Protein AF-A0A355CC70-F1 (afdb_monomer)

Foldseek 3Di:
DPPQDKDWDWDDDPQKIKIKIANDDAFDKDWDQADAWKWKADPVVRDIHGFAWQDADNRTTIGTRHDDHPDIIIIMHHHHHYHHDDPCDPPPDCPDDDDPPDDDDDDFDADAQQCPPPPHPPGDGDGDGDDDFKDFDDDPPVDDPCCPPPPDDSVVGDIDGPQWDFDDWDDDVPGDTDTDIAHPRQGRPVDNDDDDPDDDDDDDDPPDDDPDPPPDPD

Mean predicted aligned error: 15.84 Å

Solvent-accessible surface area (backbone atoms only — not comparable to full-atom valu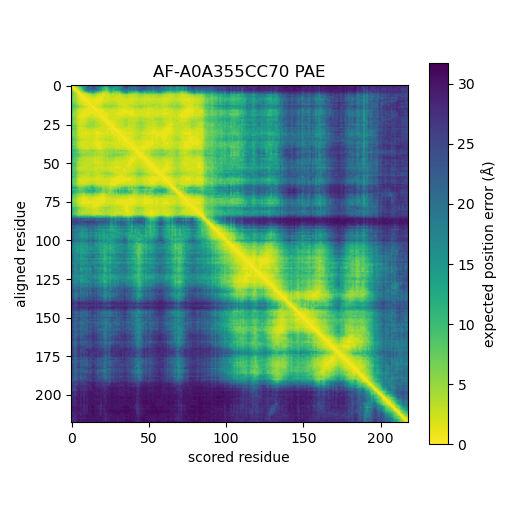es): 14306 Å² total; per-residue (Å²): 123,61,98,86,44,55,45,75,48,79,48,76,58,92,81,27,46,38,32,43,39,32,57,46,60,61,62,43,78,47,81,42,88,49,65,39,20,35,30,39,41,41,85,89,81,70,46,77,42,82,39,52,28,75,46,73,58,97,77,21,28,32,32,63,40,81,48,73,66,84,52,76,41,36,42,36,29,31,85,56,74,54,48,66,55,61,95,74,66,77,71,86,66,84,86,77,84,81,83,85,82,64,91,79,89,82,80,90,77,60,83,48,65,17,58,81,28,84,78,43,83,77,54,42,87,46,66,48,65,94,70,87,55,68,44,70,47,76,82,86,80,77,64,70,88,58,74,81,44,97,80,51,84,60,86,87,41,50,77,40,38,80,72,47,43,75,75,46,77,47,66,56,96,96,54,7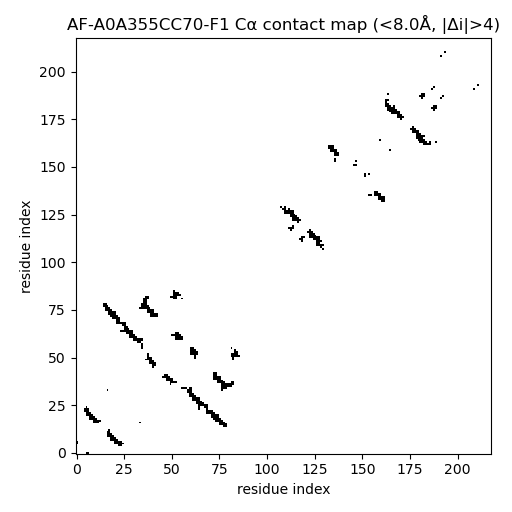0,78,39,76,43,59,37,14,95,87,73,42,40,82,101,47,91,70,88,82,66,101,81,66,88,85,78,87,80,64,99,87,63,89,84,92,69,90,70,91,71,90,120

Sequence (218 aa):
PGPDGGKVLHRRVGNKDIYMVKDVEKGSECFFRATGRVELWDAHSGTAQACPVLSQDKAGTRIRMNRETGNSYLIVFSPGKPLMADEGRTALRLSYEIPLGREWVTELLPTLQNKWGDYRFPAFDGMIGAEARSFRYAPDNGMPGNWMQPDYNDANWEEGIYGYGPQLMTQADGTAWTPVSFSWQYGVWDNPGAQGYHGLKGKVDDRFFILDKGKNQR

Radius of gyration: 30.54 Å; Cα contacts (8 Å, |Δi|>4): 306; chains: 1; bounding box: 65×54×72 Å

pLDD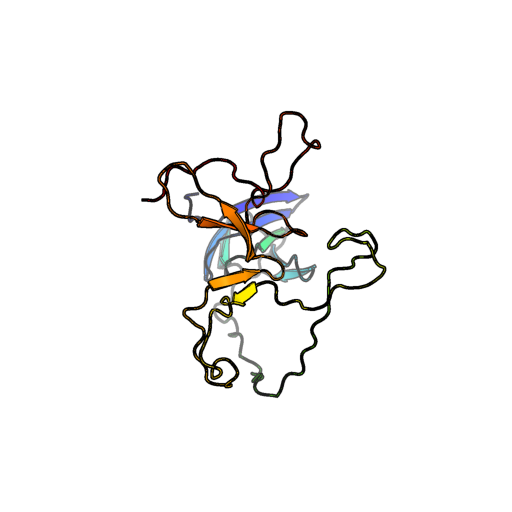T: mean 78.28, std 18.6, range [31.59, 98.25]

Structure (mmCIF, N/CA/C/O backbone):
data_AF-A0A355CC70-F1
#
_entry.id   AF-A0A355CC70-F1
#
loop_
_atom_site.group_PDB
_atom_site.id
_atom_site.type_symbol
_atom_site.label_atom_id
_atom_site.label_alt_id
_atom_site.label_comp_id
_atom_site.label_asym_id
_atom_site.label_entity_id
_atom_site.label_seq_id
_atom_site.pdbx_PDB_ins_code
_atom_site.Cartn_x
_atom_site.Cartn_y
_atom_site.Cartn_z
_atom_site.occupancy
_atom_site.B_iso_or_equiv
_atom_site.auth_seq_id
_atom_site.auth_comp_id
_atom_site.auth_asym_id
_atom_site.auth_atom_id
_atom_site.pdbx_PDB_model_num
ATOM 1 N N . PRO A 1 1 ? -4.864 18.009 15.592 1.00 47.66 1 PRO A N 1
ATOM 2 C CA . PRO A 1 1 ? -3.612 17.217 15.678 1.00 47.66 1 PRO A CA 1
ATOM 3 C C . PRO A 1 1 ? -2.522 17.909 14.855 1.00 47.66 1 PRO A C 1
ATOM 5 O O . PRO A 1 1 ? -2.846 18.444 13.798 1.00 47.66 1 PRO A O 1
ATOM 8 N N . GLY A 1 2 ? -1.287 17.965 15.362 1.00 41.31 2 GLY A N 1
ATOM 9 C CA . GLY A 1 2 ? -0.143 18.451 14.584 1.00 41.31 2 GLY A CA 1
ATOM 10 C C . GLY A 1 2 ? 0.138 17.558 13.365 1.00 41.31 2 GLY A C 1
ATOM 11 O O . GLY A 1 2 ? -0.455 16.481 13.265 1.00 41.31 2 GLY A O 1
ATOM 12 N N . PRO A 1 3 ? 1.012 17.993 12.443 1.00 50.53 3 PRO A N 1
ATOM 13 C CA . PRO A 1 3 ? 1.328 17.264 11.210 1.00 50.53 3 PRO A CA 1
ATOM 14 C C . PRO A 1 3 ? 1.825 15.822 11.441 1.00 50.53 3 PRO A C 1
ATOM 16 O O . PRO A 1 3 ? 1.557 14.966 10.602 1.00 50.53 3 PRO A O 1
ATOM 19 N N . ASP A 1 4 ? 2.408 15.540 12.611 1.00 56.91 4 ASP A N 1
ATOM 20 C CA . ASP A 1 4 ? 2.946 14.223 13.003 1.00 56.91 4 ASP A CA 1
ATOM 21 C C . ASP A 1 4 ? 2.033 13.442 13.971 1.00 56.91 4 ASP A C 1
ATOM 23 O O . ASP A 1 4 ? 2.425 12.439 14.564 1.00 56.91 4 ASP A O 1
ATOM 27 N N . GLY A 1 5 ? 0.804 13.917 14.195 1.00 69.25 5 GLY A N 1
ATOM 28 C CA . GLY A 1 5 ? -0.148 13.266 15.092 1.00 69.25 5 GLY A CA 1
ATOM 29 C C . GLY A 1 5 ? -0.955 12.169 14.399 1.00 69.25 5 GLY A C 1
ATOM 30 O O . GLY A 1 5 ? -1.404 12.342 13.265 1.00 69.25 5 GLY A O 1
ATOM 31 N N . GLY A 1 6 ? -1.234 11.082 15.124 1.00 80.94 6 GLY A N 1
ATOM 32 C CA . GLY A 1 6 ? -2.157 10.039 14.675 1.00 80.94 6 GLY A CA 1
ATOM 33 C C . GLY A 1 6 ? -3.486 10.608 14.169 1.00 80.94 6 GLY A C 1
ATOM 34 O O . GLY A 1 6 ? -4.066 11.531 14.755 1.00 80.94 6 GLY A O 1
ATOM 35 N N . LYS A 1 7 ? -3.971 10.056 13.057 1.00 87.81 7 LYS A N 1
ATOM 36 C CA . LYS A 1 7 ? -5.209 10.478 12.395 1.00 87.81 7 LYS A CA 1
ATOM 37 C C . LYS A 1 7 ? -6.346 9.566 12.816 1.00 87.81 7 LYS A C 1
ATOM 39 O O . LYS A 1 7 ? -6.192 8.347 12.867 1.00 87.81 7 LYS A O 1
ATOM 44 N N . VAL A 1 8 ? -7.502 10.164 13.087 1.00 90.81 8 VAL A N 1
ATOM 45 C CA . VAL A 1 8 ? -8.690 9.434 13.519 1.00 90.81 8 VAL A CA 1
ATOM 46 C C . VAL A 1 8 ? -9.939 9.937 12.807 1.00 90.81 8 VAL A C 1
ATOM 48 O O . VAL A 1 8 ? -10.157 11.141 12.683 1.00 90.81 8 VAL A O 1
ATOM 51 N N . LEU A 1 9 ? -10.778 9.002 12.369 1.00 94.31 9 LEU A N 1
ATOM 52 C CA . LEU A 1 9 ? -12.157 9.253 11.960 1.00 94.31 9 LEU A CA 1
ATOM 53 C C . LEU A 1 9 ? -13.081 8.467 12.880 1.00 94.31 9 LEU A C 1
ATOM 55 O O . LEU A 1 9 ? -12.809 7.311 13.185 1.00 94.31 9 LEU A O 1
ATOM 59 N N . HIS A 1 10 ? -14.186 9.077 13.298 1.00 96.44 10 HIS A N 1
ATOM 60 C CA . HIS A 1 10 ? -15.176 8.444 14.165 1.00 96.44 10 HIS A CA 1
ATOM 61 C C . HIS A 1 10 ? -16.547 8.447 13.494 1.00 96.44 10 HIS A C 1
ATOM 63 O O . HIS A 1 10 ? -16.989 9.459 12.945 1.00 96.44 10 HIS A O 1
ATOM 69 N N . ARG A 1 11 ? -17.221 7.299 13.533 1.00 96.69 11 ARG A N 1
ATOM 70 C CA . ARG A 1 11 ? -18.609 7.124 13.108 1.00 96.69 11 ARG A CA 1
ATOM 71 C C . ARG A 1 11 ? -19.366 6.372 14.190 1.00 96.69 11 ARG A C 1
ATOM 73 O O . ARG A 1 11 ? -18.852 5.414 14.756 1.00 96.69 11 ARG A O 1
ATOM 80 N N . ARG A 1 12 ? -20.615 6.761 14.423 1.00 95.81 12 ARG A N 1
ATOM 81 C CA . ARG A 1 12 ? -21.553 5.990 15.239 1.00 95.81 12 ARG A CA 1
ATOM 82 C C . ARG A 1 12 ? -22.571 5.316 14.330 1.00 95.81 12 ARG A C 1
ATOM 84 O O . ARG A 1 12 ? -23.191 5.990 13.510 1.00 95.81 12 ARG A O 1
ATOM 91 N N . VAL A 1 13 ? -22.728 4.003 14.467 1.00 94.75 13 VAL A N 1
ATOM 92 C CA . VAL A 1 13 ? -23.649 3.190 13.659 1.00 94.75 13 VAL A CA 1
ATOM 93 C C . VAL A 1 13 ? -24.473 2.323 14.603 1.00 94.75 13 VAL A C 1
ATOM 95 O O . VAL A 1 13 ? -23.958 1.398 15.231 1.00 94.75 13 VAL A O 1
ATOM 98 N N . GLY A 1 14 ? -25.757 2.652 14.748 1.00 95.56 14 GLY A N 1
ATOM 99 C CA . GLY A 1 14 ? -26.622 2.019 15.742 1.00 95.56 14 GLY A CA 1
ATOM 100 C C . GLY A 1 14 ? -26.064 2.175 17.162 1.00 95.56 14 GLY A C 1
ATOM 101 O O . GLY A 1 14 ? -25.845 3.289 17.642 1.00 95.56 14 GLY A O 1
ATOM 102 N N . ASN A 1 15 ? -25.822 1.047 17.831 1.00 95.12 15 ASN A N 1
ATOM 103 C CA . ASN A 1 15 ? -25.250 0.994 19.178 1.00 95.12 15 ASN A CA 1
ATOM 104 C C . ASN A 1 15 ? -23.715 0.870 19.201 1.00 95.12 15 ASN A C 1
ATOM 106 O O . ASN A 1 15 ? -23.168 0.568 20.260 1.00 95.12 15 ASN A O 1
ATOM 110 N N . LYS A 1 16 ? -23.032 1.073 18.065 1.00 96.94 16 LYS A N 1
ATOM 111 C CA . LYS A 1 16 ? -21.574 0.943 17.951 1.00 96.94 16 LYS A CA 1
ATOM 112 C C . LYS A 1 16 ? -20.893 2.276 17.679 1.00 96.94 16 LYS A C 1
ATOM 114 O O . LYS A 1 16 ? -21.369 3.058 16.854 1.00 96.94 16 LYS A O 1
ATOM 119 N N . ASP A 1 17 ? -19.732 2.470 18.292 1.00 98.06 17 ASP A N 1
ATOM 120 C CA . ASP A 1 17 ? -18.788 3.530 17.944 1.00 98.06 17 ASP A CA 1
ATOM 121 C C . ASP A 1 17 ? -17.616 2.915 17.172 1.00 98.06 17 ASP A C 1
ATOM 123 O O . ASP A 1 17 ? -16.992 1.961 17.628 1.00 98.06 17 ASP A O 1
ATOM 127 N N . ILE A 1 18 ? -17.335 3.436 15.982 1.00 97.38 18 ILE A N 1
ATOM 128 C CA . ILE A 1 18 ? -16.322 2.923 15.058 1.00 97.38 18 ILE A CA 1
ATOM 129 C C . ILE A 1 18 ? -15.276 4.011 14.851 1.00 97.38 18 ILE A C 1
ATOM 131 O O . ILE A 1 18 ? -15.595 5.100 14.367 1.00 97.38 18 ILE A O 1
ATOM 135 N N . TYR A 1 19 ? -14.030 3.706 15.189 1.00 96.31 19 TYR A N 1
ATOM 136 C CA . TYR A 1 19 ? -12.884 4.578 14.981 1.00 96.31 19 TYR A CA 1
ATOM 137 C C . TYR A 1 19 ? -11.968 3.984 13.917 1.00 96.31 19 TYR A C 1
ATOM 139 O O . TYR A 1 19 ? -11.474 2.875 14.081 1.00 96.31 19 TYR A O 1
ATOM 147 N N . MET A 1 20 ? -11.709 4.728 12.847 1.00 94.00 20 MET A N 1
ATOM 148 C CA . MET A 1 20 ? -10.621 4.427 11.922 1.00 94.00 20 MET A CA 1
ATOM 149 C C . MET A 1 20 ? -9.389 5.199 12.373 1.00 94.00 20 MET A C 1
ATOM 151 O O . MET A 1 20 ? -9.439 6.426 12.451 1.00 94.00 20 MET A O 1
ATOM 155 N N . VAL A 1 21 ? -8.305 4.491 12.673 1.00 90.88 21 VAL A N 1
ATOM 156 C CA . VAL A 1 21 ? -7.057 5.064 13.186 1.00 90.88 21 VAL A CA 1
ATOM 157 C C . VAL A 1 21 ? -5.919 4.772 12.218 1.00 90.88 21 VAL A C 1
ATOM 159 O O . VAL A 1 21 ? -5.773 3.638 11.762 1.00 90.88 21 VAL A O 1
ATOM 162 N N . LYS A 1 22 ? -5.118 5.793 11.914 1.00 89.00 22 LYS A N 1
ATOM 163 C CA . LYS A 1 22 ? -3.956 5.720 11.019 1.00 89.00 22 LYS A CA 1
ATOM 164 C C . LYS A 1 22 ? -2.796 6.534 11.597 1.00 89.00 22 LYS A C 1
ATOM 166 O O . LYS A 1 22 ? -3.027 7.468 12.363 1.00 89.00 22 LYS A O 1
ATOM 171 N N . ASP A 1 23 ? -1.574 6.209 11.184 1.00 87.00 23 ASP A N 1
ATOM 172 C CA . ASP A 1 23 ? -0.360 6.982 11.477 1.00 87.00 23 ASP A CA 1
ATOM 173 C C . ASP A 1 23 ? -0.093 7.092 12.993 1.00 87.00 23 ASP A C 1
ATOM 175 O O . ASP A 1 23 ? 0.330 8.126 13.495 1.00 87.00 23 ASP A O 1
ATOM 179 N N . VAL A 1 24 ? -0.385 6.019 13.738 1.00 86.56 24 VAL A N 1
ATOM 180 C CA . VAL A 1 24 ? -0.053 5.887 15.164 1.00 86.56 24 VAL A CA 1
ATOM 181 C C . VAL A 1 24 ? 1.125 4.933 15.306 1.00 86.56 24 VAL A C 1
ATOM 183 O O . VAL A 1 24 ? 1.103 3.842 14.734 1.00 86.56 24 VAL A O 1
ATOM 186 N N . GLU A 1 25 ? 2.135 5.334 16.074 1.00 85.81 25 GLU A N 1
ATOM 187 C CA . GLU A 1 25 ? 3.312 4.508 16.327 1.00 85.81 25 GLU A CA 1
ATOM 188 C C . GLU A 1 25 ? 2.966 3.209 17.069 1.00 85.81 25 GLU A C 1
ATOM 190 O O . GLU A 1 25 ? 2.065 3.130 17.913 1.00 85.81 25 GLU A O 1
ATOM 195 N N . LYS A 1 26 ? 3.721 2.153 16.757 1.00 86.69 26 LYS A N 1
ATOM 196 C CA . LYS A 1 26 ? 3.564 0.859 17.415 1.00 86.69 26 LYS A CA 1
ATOM 197 C C . LYS A 1 26 ? 3.921 0.984 18.898 1.00 86.69 26 LYS A C 1
ATOM 199 O O . LYS A 1 26 ? 5.012 1.405 19.255 1.00 86.69 26 LYS A O 1
ATOM 204 N N . GLY A 1 27 ? 3.015 0.540 19.760 1.00 86.38 27 GLY A N 1
ATOM 205 C CA . GLY A 1 27 ? 3.147 0.579 21.214 1.00 86.38 27 GLY A CA 1
ATOM 206 C C . GLY A 1 27 ? 2.525 1.814 21.866 1.00 86.38 27 GLY A C 1
ATOM 207 O O . GLY A 1 27 ? 2.376 1.809 23.090 1.00 86.38 27 GLY A O 1
ATOM 208 N N . SER A 1 28 ? 2.102 2.824 21.094 1.00 89.12 28 SER A N 1
ATOM 209 C CA . SER A 1 28 ? 1.456 4.015 21.651 1.00 89.12 28 SER A CA 1
ATOM 210 C C . SER A 1 28 ? 0.173 3.670 22.404 1.00 89.12 28 SER A C 1
ATOM 212 O O . SER A 1 28 ? -0.602 2.790 22.014 1.00 89.12 28 SER A O 1
ATOM 214 N N . GLU A 1 29 ? -0.070 4.399 23.487 1.00 92.81 29 GLU A N 1
ATOM 215 C CA . GLU A 1 29 ? -1.338 4.363 24.201 1.00 92.81 29 GLU A CA 1
ATOM 216 C C . GLU A 1 29 ? -2.322 5.349 23.566 1.00 92.81 29 GLU A C 1
ATOM 218 O O . GLU A 1 29 ? -2.033 6.538 23.427 1.00 92.81 29 GLU A O 1
ATOM 223 N N . CYS A 1 30 ? -3.501 4.859 23.192 1.00 92.56 30 CYS A N 1
ATOM 224 C CA . CYS A 1 30 ? -4.547 5.666 22.578 1.00 92.56 30 CYS A CA 1
ATOM 225 C C . CYS A 1 30 ? -5.793 5.698 23.456 1.00 92.56 30 CYS A C 1
ATOM 227 O O . CYS A 1 30 ? -6.265 4.661 23.926 1.00 92.56 30 CYS A O 1
ATOM 229 N N . PHE A 1 31 ? -6.343 6.899 23.632 1.00 95.50 31 PHE A N 1
ATOM 230 C CA . PHE A 1 31 ? -7.585 7.134 24.354 1.00 95.50 31 PHE A CA 1
ATOM 231 C C . PHE A 1 31 ? -8.752 7.346 23.386 1.00 95.50 31 PHE A C 1
ATOM 233 O O . PHE A 1 31 ? -8.674 8.164 22.469 1.00 95.50 31 PHE A O 1
ATOM 240 N N . PHE A 1 32 ? -9.855 6.647 23.640 1.00 96.75 32 PHE A N 1
ATOM 241 C CA . PHE A 1 32 ? -11.095 6.716 22.877 1.00 96.75 32 PHE A CA 1
ATOM 242 C C . PHE A 1 32 ? -12.241 7.105 23.799 1.00 96.75 32 PHE A C 1
ATOM 244 O O . PHE A 1 32 ? -12.450 6.480 24.838 1.00 96.75 32 PHE A O 1
ATOM 251 N N . ARG A 1 33 ? -13.036 8.099 23.400 1.00 96.62 33 ARG A N 1
ATOM 252 C CA . ARG A 1 33 ? -14.207 8.564 24.161 1.00 96.62 33 ARG A CA 1
ATOM 253 C C . ARG A 1 33 ? -15.435 7.670 23.918 1.00 96.62 33 ARG A C 1
ATOM 255 O O . ARG A 1 33 ? -16.500 8.158 23.546 1.00 96.62 33 ARG A O 1
ATOM 262 N N . ALA A 1 34 ? -15.250 6.364 24.090 1.00 97.31 34 ALA A N 1
ATOM 263 C CA . ALA A 1 34 ? -16.258 5.316 23.971 1.00 97.31 34 ALA A CA 1
ATOM 264 C C . ALA A 1 34 ? -15.968 4.208 24.996 1.00 97.31 34 ALA A C 1
ATOM 266 O O . ALA A 1 34 ? -14.831 4.058 25.449 1.00 97.31 34 ALA A O 1
ATOM 267 N N . THR A 1 35 ? -16.993 3.446 25.376 1.00 97.50 35 THR A N 1
ATOM 268 C CA . THR A 1 35 ? -16.916 2.368 26.375 1.00 97.50 35 THR A CA 1
ATOM 269 C C . THR A 1 35 ? -17.627 1.110 25.875 1.00 97.50 35 THR A C 1
ATOM 271 O O . THR A 1 35 ? -18.325 1.140 24.860 1.00 97.50 35 THR A O 1
ATOM 274 N N . GLY A 1 36 ? -17.436 -0.012 26.571 1.00 96.38 36 GLY A N 1
ATOM 275 C CA . GLY A 1 36 ? -18.010 -1.308 26.218 1.00 96.38 36 GLY A CA 1
ATOM 276 C C . GLY A 1 36 ? -16.974 -2.327 25.744 1.00 96.38 36 GLY A C 1
ATOM 277 O O . GLY A 1 36 ? -15.781 -2.209 26.037 1.00 96.38 36 GLY A O 1
ATOM 278 N N . ARG A 1 37 ? -17.434 -3.343 25.007 1.00 97.06 37 ARG A N 1
ATOM 279 C CA . ARG A 1 37 ? -16.576 -4.352 24.373 1.00 97.06 37 ARG A CA 1
ATOM 280 C C . ARG A 1 37 ? -15.833 -3.727 23.197 1.00 97.06 37 ARG A C 1
ATOM 282 O O . ARG A 1 37 ? -16.467 -3.076 22.370 1.00 97.06 37 ARG A O 1
ATOM 289 N N . VAL A 1 38 ? -14.527 -3.971 23.105 1.00 97.56 38 VAL A N 1
ATOM 290 C CA . VAL A 1 38 ? -13.668 -3.433 22.042 1.00 97.56 38 VAL A CA 1
ATOM 291 C C . VAL A 1 38 ? -13.201 -4.549 21.118 1.00 97.56 38 VAL A C 1
ATOM 293 O O . VAL A 1 38 ? -12.690 -5.576 21.569 1.00 97.56 38 VAL A O 1
ATOM 296 N N . GLU A 1 39 ? -13.359 -4.329 19.822 1.00 95.94 39 GLU A N 1
ATOM 297 C CA . GLU A 1 39 ? -12.908 -5.213 18.752 1.00 95.94 39 GLU A CA 1
ATOM 298 C C . GLU A 1 39 ? -11.997 -4.438 17.795 1.00 95.94 39 GLU A C 1
ATOM 300 O O . GLU A 1 39 ? -12.185 -3.245 17.560 1.00 95.94 39 GLU A O 1
ATOM 305 N N . LEU A 1 40 ? -11.007 -5.126 17.238 1.00 93.50 40 LEU A N 1
ATOM 306 C CA . LEU A 1 40 ? -10.202 -4.666 16.117 1.00 93.50 40 LEU A CA 1
ATOM 307 C C . LEU A 1 40 ? -10.688 -5.405 14.872 1.00 93.50 40 LEU A C 1
ATOM 309 O O . LEU A 1 40 ? -10.653 -6.637 14.840 1.00 93.50 40 LEU A O 1
ATOM 313 N N . TRP A 1 41 ? -11.157 -4.664 13.875 1.00 91.81 41 TRP A N 1
ATOM 314 C CA . TRP A 1 41 ? -11.593 -5.218 12.597 1.00 91.81 41 TRP A CA 1
ATOM 315 C C . TRP A 1 41 ? -10.504 -4.999 11.549 1.00 91.81 41 TRP A C 1
ATOM 317 O O . TRP A 1 41 ? -10.015 -3.881 11.361 1.00 91.81 41 TRP A O 1
ATOM 327 N N . ASP A 1 42 ? -10.121 -6.077 10.875 1.00 83.25 42 ASP A N 1
ATOM 328 C CA . ASP A 1 42 ? -9.120 -6.078 9.818 1.00 83.25 42 ASP A CA 1
ATOM 329 C C . ASP A 1 42 ? -9.825 -6.050 8.455 1.00 83.25 42 ASP A C 1
ATOM 331 O O . ASP A 1 42 ? -10.547 -6.976 8.085 1.00 83.25 42 ASP A O 1
ATOM 335 N N . ALA A 1 43 ? -9.645 -4.955 7.714 1.00 80.50 43 ALA A N 1
ATOM 336 C CA . ALA A 1 43 ? -10.323 -4.739 6.437 1.00 80.50 43 ALA A CA 1
ATOM 337 C C . ALA A 1 43 ? -9.776 -5.616 5.296 1.00 80.50 43 ALA A C 1
ATOM 339 O O . ALA A 1 43 ? -10.458 -5.782 4.289 1.00 80.50 43 ALA A O 1
ATOM 340 N N . HIS A 1 44 ? -8.564 -6.163 5.438 1.00 79.62 44 HIS A N 1
ATOM 341 C CA . HIS A 1 44 ? -7.940 -7.004 4.418 1.00 79.62 44 HIS A CA 1
ATOM 342 C C . HIS A 1 44 ? -8.455 -8.448 4.492 1.00 79.62 44 HIS A C 1
ATOM 344 O O . HIS A 1 44 ? -8.823 -9.035 3.481 1.00 79.62 44 HIS A O 1
ATOM 350 N N . SER A 1 45 ? -8.523 -9.002 5.701 1.00 83.00 45 SER A N 1
ATOM 351 C CA . SER A 1 45 ? -8.978 -10.370 5.978 1.00 83.00 45 SER A CA 1
ATOM 352 C C . SER A 1 45 ? -10.478 -10.476 6.268 1.00 83.00 45 SER A C 1
ATOM 354 O O . SER A 1 45 ? -11.022 -11.577 6.263 1.00 83.00 45 SER A O 1
ATOM 356 N N . GLY A 1 46 ? -11.150 -9.360 6.571 1.00 85.81 46 GLY A N 1
ATOM 357 C CA . GLY A 1 46 ? -12.554 -9.339 6.996 1.00 85.81 46 GLY A CA 1
ATOM 358 C C . GLY A 1 46 ? -12.789 -9.897 8.406 1.00 85.81 46 GLY A C 1
ATOM 359 O O . GLY A 1 46 ? -13.931 -10.159 8.780 1.00 85.81 46 GLY A O 1
ATOM 360 N N . THR A 1 47 ? -11.731 -10.105 9.195 1.00 88.38 47 THR A N 1
ATOM 361 C CA . THR A 1 47 ? -11.834 -10.691 10.538 1.00 88.38 47 THR A CA 1
ATOM 362 C C . THR A 1 47 ? -12.036 -9.631 11.621 1.00 88.38 47 THR A C 1
ATOM 364 O O . THR A 1 47 ? -11.547 -8.505 11.526 1.00 88.38 47 THR A O 1
ATOM 367 N N . ALA A 1 48 ? -12.745 -10.007 12.688 1.00 92.44 48 ALA A N 1
ATOM 368 C CA . ALA A 1 48 ? -12.917 -9.201 13.890 1.00 92.44 48 ALA A CA 1
ATOM 369 C C . ALA A 1 48 ? -12.328 -9.945 15.091 1.00 92.44 48 ALA A C 1
ATOM 371 O O . ALA A 1 48 ? -12.694 -11.089 15.365 1.00 92.44 48 ALA A O 1
ATOM 372 N N . GLN A 1 49 ? -11.415 -9.300 15.811 1.00 91.75 49 GLN A N 1
ATOM 373 C CA . GLN A 1 49 ? -10.750 -9.878 16.979 1.00 91.75 49 GLN A CA 1
ATOM 374 C C . GLN A 1 49 ? -10.988 -9.003 18.206 1.00 91.75 49 GLN A C 1
ATOM 376 O O . GLN A 1 49 ? -11.018 -7.778 18.104 1.00 91.75 49 GLN A O 1
ATOM 381 N N . ALA A 1 50 ? -11.124 -9.614 19.384 1.00 92.62 50 ALA A N 1
ATOM 382 C CA . ALA A 1 50 ? -11.189 -8.855 20.628 1.00 92.62 50 ALA A CA 1
ATOM 383 C C . ALA A 1 50 ? -9.914 -8.011 20.798 1.00 92.62 50 ALA A C 1
ATOM 385 O O . ALA A 1 50 ? -8.801 -8.497 20.581 1.00 92.62 50 ALA A O 1
ATOM 386 N N . CYS A 1 51 ? -10.074 -6.749 21.197 1.00 92.38 51 CYS A N 1
ATOM 387 C CA . CYS A 1 51 ? -8.969 -5.836 21.457 1.00 92.38 51 CYS A CA 1
ATOM 388 C C . CYS A 1 51 ? -8.831 -5.623 22.972 1.00 92.38 51 CYS A C 1
ATOM 390 O O . CYS A 1 51 ? -9.693 -4.979 23.573 1.00 92.38 51 CYS A O 1
ATOM 392 N N . PRO A 1 52 ? -7.779 -6.170 23.608 1.00 92.75 52 PRO A N 1
ATOM 393 C CA . PRO A 1 52 ? -7.558 -5.961 25.029 1.00 92.75 52 PRO A CA 1
ATOM 394 C C . PRO A 1 52 ? -7.368 -4.492 25.413 1.00 92.75 52 PRO A C 1
ATOM 396 O O . PRO A 1 52 ? -6.604 -3.756 24.785 1.00 92.75 52 PRO A O 1
ATOM 399 N N . VAL A 1 53 ? -8.056 -4.107 26.482 1.00 94.50 53 VAL A N 1
ATOM 400 C CA . VAL A 1 53 ? -8.164 -2.750 27.014 1.00 94.50 53 VAL A CA 1
ATOM 401 C C . VAL A 1 53 ? -7.231 -2.572 28.207 1.00 94.50 53 VAL A C 1
ATOM 403 O O . VAL A 1 53 ? -7.234 -3.397 29.115 1.00 94.50 53 VAL A O 1
ATOM 406 N N . LEU A 1 54 ? -6.459 -1.483 28.229 1.00 94.25 54 LEU A N 1
ATOM 407 C CA . LEU A 1 54 ? -5.599 -1.135 29.367 1.00 94.25 54 LEU A CA 1
ATOM 408 C C . LEU A 1 54 ? -6.435 -0.638 30.550 1.00 94.25 54 LEU A C 1
ATOM 410 O O . LEU A 1 54 ? -6.244 -1.070 31.681 1.00 94.25 54 LEU A O 1
ATOM 414 N N . SER A 1 55 ? -7.384 0.258 30.282 1.00 94.75 55 SER A N 1
ATOM 415 C CA . SER A 1 55 ? -8.335 0.763 31.271 1.00 94.75 55 SER A CA 1
ATOM 416 C C . SER A 1 55 ? -9.602 1.287 30.599 1.00 94.75 55 SER A C 1
ATOM 418 O O . SER A 1 55 ? -9.580 1.718 29.443 1.00 94.75 55 SER A O 1
ATOM 420 N N . GLN A 1 56 ? -10.722 1.230 31.318 1.00 96.62 56 GLN A N 1
ATOM 421 C CA . GLN A 1 56 ? -11.993 1.802 30.887 1.00 96.62 56 GLN A CA 1
ATOM 422 C C . GLN A 1 56 ? -12.709 2.411 32.091 1.00 96.62 56 GLN A C 1
ATOM 424 O O . GLN A 1 56 ? -12.900 1.744 33.108 1.00 96.62 56 GLN A O 1
ATOM 429 N N . ASP A 1 57 ? -13.108 3.671 31.965 1.00 94.31 57 ASP A N 1
ATOM 430 C CA . ASP A 1 57 ? -13.848 4.418 32.977 1.00 94.31 57 ASP A CA 1
ATOM 431 C C . ASP A 1 57 ? -15.028 5.173 32.337 1.00 94.31 57 ASP A C 1
ATOM 433 O O . ASP A 1 57 ? -15.416 4.917 31.196 1.00 94.31 57 ASP A O 1
ATOM 437 N N . LYS A 1 58 ? -15.643 6.099 33.081 1.00 93.12 58 LYS A N 1
ATOM 438 C CA . LYS A 1 58 ? -16.761 6.909 32.570 1.00 93.12 58 LYS A CA 1
ATOM 439 C C . LYS A 1 58 ? -16.344 7.886 31.462 1.00 93.12 58 LYS A C 1
ATOM 441 O O . LYS A 1 58 ? -17.211 8.319 30.707 1.00 93.12 58 LYS A O 1
ATOM 446 N N . ALA A 1 59 ? -15.069 8.265 31.383 1.00 94.75 59 ALA A N 1
ATOM 447 C CA . ALA A 1 59 ? -14.557 9.189 30.378 1.00 94.75 59 ALA A CA 1
ATOM 448 C C . ALA A 1 59 ? -14.253 8.474 29.055 1.00 94.75 59 ALA A C 1
ATOM 450 O O . ALA A 1 59 ? -14.443 9.063 27.987 1.00 94.75 59 ALA A O 1
ATOM 451 N N . GLY A 1 60 ? -13.809 7.217 29.102 1.00 96.88 60 GLY A N 1
ATOM 452 C CA . GLY A 1 60 ? -13.563 6.436 27.896 1.00 96.88 60 GLY A CA 1
ATOM 453 C C . GLY A 1 60 ? -12.705 5.199 28.121 1.00 96.88 60 GLY A C 1
ATOM 454 O O . GLY A 1 60 ? -12.659 4.633 29.210 1.00 96.88 60 GLY A O 1
ATOM 455 N N . THR A 1 61 ? -12.027 4.776 27.060 1.00 97.94 61 THR A N 1
ATOM 456 C CA . THR A 1 61 ? -11.226 3.552 27.014 1.00 97.94 61 THR A CA 1
ATOM 457 C C . THR A 1 61 ? -9.816 3.843 26.526 1.00 97.94 61 THR A C 1
ATOM 459 O O . THR A 1 61 ? -9.635 4.554 25.536 1.00 97.94 61 THR A O 1
ATOM 462 N N . ARG A 1 62 ? -8.814 3.253 27.180 1.00 96.69 62 ARG A N 1
ATOM 463 C CA . ARG A 1 62 ? -7.406 3.283 26.766 1.00 96.69 62 ARG A CA 1
ATOM 464 C C . ARG A 1 62 ? -6.993 1.922 26.225 1.00 96.69 62 ARG A C 1
ATOM 466 O O . ARG A 1 62 ? -7.214 0.901 26.875 1.00 96.69 62 ARG A O 1
ATOM 473 N N . ILE A 1 63 ? -6.373 1.900 25.051 1.00 94.44 63 ILE A N 1
ATOM 474 C CA . ILE A 1 63 ? -5.819 0.684 24.438 1.00 94.44 63 ILE A CA 1
ATOM 475 C C . ILE A 1 63 ? -4.372 0.926 24.010 1.00 94.44 63 ILE A C 1
ATOM 477 O O . ILE A 1 63 ? -3.965 2.067 23.790 1.00 94.44 63 ILE A O 1
ATOM 481 N N . ARG A 1 64 ? -3.609 -0.156 23.834 1.00 91.69 64 ARG A N 1
ATOM 482 C CA . ARG A 1 64 ? -2.261 -0.097 23.261 1.00 91.69 64 ARG A CA 1
ATOM 483 C C . ARG A 1 64 ? -2.269 -0.469 21.780 1.00 91.69 64 ARG A C 1
ATOM 485 O O . ARG A 1 64 ? -2.704 -1.567 21.422 1.00 91.69 64 ARG A O 1
ATOM 492 N N . MET A 1 65 ? -1.728 0.401 20.932 1.00 88.44 65 MET A N 1
ATOM 493 C CA . MET A 1 65 ? -1.643 0.191 19.485 1.00 88.44 65 MET A CA 1
ATOM 494 C C . MET A 1 65 ? -0.440 -0.677 19.104 1.00 88.44 65 MET A C 1
ATOM 496 O O . MET A 1 65 ? 0.594 -0.185 18.687 1.00 88.44 65 MET A O 1
ATOM 500 N N . ASN A 1 66 ? -0.556 -2.000 19.214 1.00 80.19 66 ASN A N 1
ATOM 501 C CA . ASN A 1 66 ? 0.544 -2.941 18.921 1.00 80.19 66 ASN A CA 1
ATOM 502 C C . ASN A 1 66 ? 0.643 -3.375 17.445 1.00 80.19 66 ASN A C 1
ATOM 504 O O . ASN A 1 66 ? 0.991 -4.524 17.163 1.00 80.19 66 ASN A O 1
ATOM 508 N N . ARG A 1 67 ? 0.306 -2.508 16.491 1.00 75.19 67 ARG A N 1
ATOM 509 C CA . ARG A 1 67 ? 0.255 -2.869 15.067 1.00 75.19 67 ARG A CA 1
ATOM 510 C C . ARG A 1 67 ? 1.198 -2.001 14.235 1.00 75.19 67 ARG A C 1
ATOM 512 O O . ARG A 1 67 ? 1.746 -1.028 14.737 1.00 75.19 67 ARG A O 1
ATOM 519 N N . GLU A 1 68 ? 1.448 -2.420 13.002 1.00 74.44 68 GLU A N 1
ATOM 520 C CA . GLU A 1 68 ? 2.415 -1.775 12.113 1.00 74.44 68 GLU A CA 1
ATOM 521 C C . GLU A 1 68 ? 1.969 -0.373 11.696 1.00 74.44 68 GLU A C 1
ATOM 523 O O . GLU A 1 68 ? 0.777 -0.113 11.491 1.00 74.44 68 GLU A O 1
ATOM 528 N N . THR A 1 69 ? 2.941 0.523 11.567 1.00 66.38 69 THR A N 1
ATOM 529 C CA . THR A 1 69 ? 2.749 1.870 11.035 1.00 66.38 69 THR A CA 1
ATOM 530 C C . THR A 1 69 ? 2.445 1.805 9.531 1.00 66.38 69 THR A C 1
ATOM 532 O O . THR A 1 69 ? 2.878 0.892 8.837 1.00 66.38 69 THR A O 1
ATOM 535 N N . GLY A 1 70 ? 1.647 2.748 9.020 1.00 69.31 70 GLY A N 1
ATOM 536 C CA . GLY A 1 70 ? 1.258 2.826 7.599 1.00 69.31 70 GLY A CA 1
ATOM 537 C C . GLY A 1 70 ? -0.093 2.188 7.246 1.00 69.31 70 GLY A C 1
ATOM 538 O O . GLY A 1 70 ? -0.740 2.620 6.291 1.00 69.31 70 GLY A O 1
ATOM 539 N N . ASN A 1 71 ? -0.581 1.249 8.060 1.00 76.19 71 ASN A N 1
ATOM 540 C CA . ASN A 1 71 ? -1.916 0.665 7.905 1.00 76.19 71 ASN A CA 1
ATOM 541 C C . ASN A 1 71 ? -3.002 1.499 8.601 1.00 76.19 71 ASN A C 1
ATOM 543 O O . ASN A 1 71 ? -2.735 2.318 9.483 1.00 76.19 71 ASN A O 1
ATOM 547 N N . SER A 1 72 ? -4.253 1.271 8.196 1.00 85.44 72 SER A N 1
ATOM 548 C CA . SER A 1 72 ? -5.435 1.816 8.871 1.00 85.44 72 SER A CA 1
ATOM 549 C C . SER A 1 72 ? -6.155 0.716 9.641 1.00 85.44 72 SER A C 1
ATOM 551 O O . SER A 1 72 ? -6.387 -0.365 9.107 1.00 85.44 72 SER A O 1
ATOM 553 N N . TYR A 1 73 ? -6.539 1.009 10.879 1.00 87.50 73 TYR A N 1
ATOM 554 C CA . TYR A 1 73 ? -7.161 0.054 11.792 1.00 87.50 73 TYR A CA 1
ATOM 555 C C . TYR A 1 73 ? -8.563 0.508 12.176 1.00 87.50 73 TYR A C 1
ATOM 557 O O . TYR A 1 73 ? -8.767 1.683 12.482 1.00 87.50 73 TYR A O 1
ATOM 565 N N . LEU A 1 74 ? -9.522 -0.420 12.196 1.00 94.19 74 LEU A N 1
ATOM 566 C CA . LEU A 1 74 ? -10.881 -0.157 12.662 1.00 94.19 74 LEU A CA 1
ATOM 567 C C . LEU A 1 74 ? -11.044 -0.658 14.098 1.00 94.19 74 LEU A C 1
ATOM 569 O O . LEU A 1 74 ? -11.004 -1.859 14.350 1.00 94.19 74 LEU 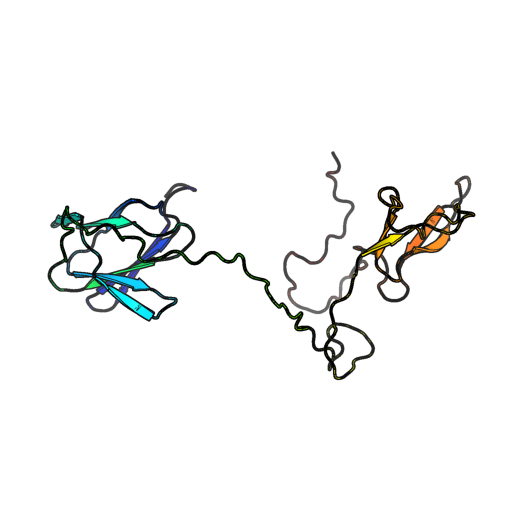A O 1
ATOM 573 N N . ILE A 1 75 ? -11.243 0.261 15.036 1.00 95.94 75 ILE A N 1
ATOM 574 C CA . ILE A 1 75 ? -11.504 -0.032 16.446 1.00 95.94 75 ILE A CA 1
ATOM 575 C C . ILE A 1 75 ? -12.991 0.175 16.695 1.00 95.94 75 ILE A C 1
ATOM 577 O O . ILE A 1 75 ? -13.514 1.281 16.540 1.00 95.94 75 ILE A O 1
ATOM 581 N N . VAL A 1 76 ? -13.674 -0.897 17.072 1.00 97.56 76 VAL A N 1
ATOM 582 C CA . VAL A 1 76 ? -15.129 -0.935 17.192 1.00 97.56 76 VAL A CA 1
ATOM 583 C C . VAL A 1 76 ? -15.522 -1.169 18.640 1.00 97.56 76 VAL A C 1
ATOM 585 O O . VAL A 1 76 ? -15.163 -2.176 19.245 1.00 97.56 76 VAL A O 1
ATOM 588 N N . PHE A 1 77 ? -16.310 -0.248 19.179 1.00 98.25 77 PHE A N 1
ATOM 589 C CA . PHE A 1 77 ? -16.930 -0.342 20.491 1.00 98.25 77 PHE A CA 1
ATOM 590 C C . PHE A 1 77 ? -18.368 -0.820 20.332 1.00 98.25 77 PHE A C 1
ATOM 592 O O . PHE A 1 77 ? -19.122 -0.292 19.516 1.00 98.25 77 PHE A O 1
ATOM 599 N N . SER A 1 78 ? -18.752 -1.828 21.107 1.00 97.56 78 SER A N 1
ATOM 600 C CA . SER A 1 78 ? -20.114 -2.369 21.165 1.00 97.56 78 SER A CA 1
ATOM 601 C C . SER A 1 78 ? -20.570 -2.510 22.618 1.00 97.56 78 SER A C 1
ATOM 603 O O . SER A 1 78 ? -19.724 -2.654 23.504 1.00 97.56 78 SER A O 1
ATOM 605 N N . PRO A 1 79 ? -21.884 -2.571 22.903 1.00 96.81 79 PRO A N 1
ATOM 606 C CA . PRO A 1 79 ? -22.354 -2.859 24.252 1.00 96.81 79 PRO A CA 1
ATOM 607 C C . PRO A 1 79 ? -21.818 -4.207 24.747 1.00 96.81 79 PRO A C 1
ATOM 609 O O . PRO A 1 79 ? -21.815 -5.203 24.016 1.00 96.81 79 PRO A O 1
ATOM 612 N N . GLY A 1 80 ? -21.350 -4.234 25.991 1.00 95.12 80 GLY A N 1
ATOM 613 C CA . GLY A 1 80 ? -20.760 -5.415 26.614 1.00 95.12 80 GLY A CA 1
ATOM 614 C C . GLY A 1 80 ? -19.582 -5.059 27.511 1.00 95.12 80 GLY A C 1
ATOM 615 O O . GLY A 1 80 ? -19.242 -3.891 27.668 1.00 95.12 80 GLY A O 1
ATOM 616 N N . LYS A 1 81 ? -18.963 -6.077 28.109 1.00 94.31 81 LYS A N 1
ATOM 617 C CA . LYS A 1 81 ? -17.767 -5.901 28.940 1.00 94.31 81 LYS A CA 1
ATOM 618 C C . LYS A 1 81 ? -16.506 -5.914 28.060 1.00 94.31 81 LYS A C 1
ATOM 620 O O . LYS A 1 81 ? -16.443 -6.741 27.144 1.00 94.31 81 LYS A O 1
ATOM 625 N N . PRO A 1 82 ? -15.523 -5.030 28.302 1.00 94.44 82 PRO A N 1
ATOM 626 C CA . PRO A 1 82 ? -14.233 -5.099 27.628 1.00 94.44 82 PRO A CA 1
ATOM 627 C C . PRO A 1 82 ? -13.459 -6.348 28.054 1.00 94.44 82 PRO A C 1
ATOM 629 O O . PRO A 1 82 ? -13.595 -6.829 29.179 1.00 94.44 82 PRO A O 1
ATOM 632 N N . LEU A 1 83 ? -12.609 -6.842 27.155 1.00 93.06 83 LEU A N 1
ATOM 633 C CA . LEU A 1 83 ? -11.538 -7.759 27.520 1.00 93.06 83 LEU A CA 1
ATOM 634 C C . LEU A 1 83 ? -10.406 -6.916 28.106 1.00 93.06 83 LEU A C 1
ATOM 636 O O . LEU A 1 83 ? -9.824 -6.107 27.388 1.00 93.06 83 LEU A O 1
ATOM 640 N N . MET A 1 84 ? -10.112 -7.068 29.392 1.00 92.94 84 MET A N 1
ATOM 641 C CA . MET A 1 84 ? -8.989 -6.360 30.006 1.00 92.94 84 MET A CA 1
ATOM 642 C C . MET A 1 84 ? -7.668 -6.966 29.534 1.00 92.94 84 MET A C 1
ATOM 644 O O . MET A 1 84 ? -7.570 -8.171 29.299 1.00 92.94 84 MET A O 1
ATOM 648 N N . ALA A 1 85 ? -6.661 -6.122 29.340 1.00 86.12 85 ALA A N 1
ATOM 649 C CA . ALA A 1 85 ? -5.311 -6.576 29.073 1.00 86.12 85 ALA A CA 1
ATOM 650 C C . ALA A 1 85 ? -4.767 -7.271 30.324 1.00 86.12 85 ALA A C 1
ATOM 652 O O . ALA A 1 85 ? -4.566 -6.627 31.347 1.00 86.12 85 ALA A O 1
ATOM 653 N N . ASP A 1 86 ? -4.531 -8.577 30.226 1.00 74.94 86 ASP A N 1
ATOM 654 C CA . ASP A 1 86 ? -3.721 -9.293 31.205 1.00 74.94 86 ASP A CA 1
ATOM 655 C C . ASP A 1 86 ? -2.255 -8.881 31.017 1.00 74.94 86 ASP A C 1
ATOM 657 O O . ASP A 1 86 ? -1.745 -8.876 29.887 1.00 74.94 86 ASP A O 1
ATOM 661 N N . GLU A 1 87 ? -1.561 -8.556 32.110 1.00 55.56 87 GLU A N 1
ATOM 662 C CA . GLU A 1 87 ? -0.123 -8.229 32.095 1.00 55.56 87 GLU A CA 1
ATOM 663 C C . GLU A 1 87 ? 0.734 -9.405 31.582 1.00 55.56 87 GLU A C 1
ATOM 665 O O . GLU A 1 87 ? 1.872 -9.215 31.158 1.00 55.56 87 GLU A O 1
ATOM 670 N N . GLY A 1 88 ? 0.161 -10.612 31.531 1.00 52.69 88 GLY A N 1
ATOM 671 C CA . GLY A 1 88 ? 0.781 -11.841 31.045 1.00 52.69 88 GLY A CA 1
ATOM 672 C C . GLY A 1 88 ? 0.381 -12.247 29.627 1.00 52.69 88 GLY A C 1
ATOM 673 O O . GLY A 1 88 ? 0.183 -13.438 29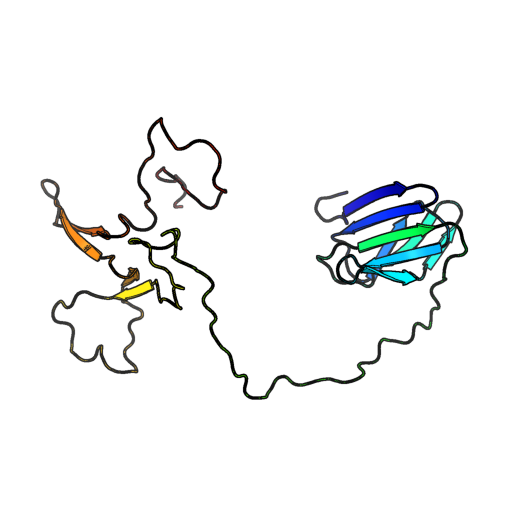.385 1.00 52.69 88 GLY A O 1
ATOM 674 N N . ARG A 1 89 ? 0.235 -11.314 28.671 1.00 52.84 89 ARG A N 1
ATOM 675 C CA . ARG A 1 89 ? 0.096 -11.712 27.256 1.00 52.84 89 ARG A CA 1
ATOM 676 C C . ARG A 1 89 ? 1.255 -12.638 26.896 1.00 52.84 89 ARG A C 1
ATOM 678 O O . ARG A 1 89 ? 2.407 -12.209 26.889 1.00 52.84 89 ARG A O 1
ATOM 685 N N . THR A 1 90 ? 0.931 -13.889 26.573 1.00 53.56 90 THR A N 1
ATOM 686 C CA . THR A 1 90 ? 1.870 -14.855 26.011 1.00 53.56 90 THR A CA 1
ATOM 687 C C . THR A 1 90 ? 2.572 -14.168 24.851 1.00 53.56 90 THR A C 1
ATOM 689 O O . THR A 1 90 ? 1.928 -13.800 23.865 1.00 53.56 90 THR A O 1
ATOM 692 N N . ALA A 1 91 ? 3.870 -13.905 25.008 1.00 60.66 91 ALA A N 1
ATOM 693 C CA . ALA A 1 91 ? 4.670 -13.344 23.937 1.00 60.66 91 ALA A CA 1
ATOM 694 C C . ALA A 1 91 ? 4.436 -14.209 22.696 1.00 60.66 91 ALA A C 1
ATOM 696 O O . ALA A 1 91 ? 4.451 -15.439 22.797 1.00 60.66 91 ALA A O 1
ATOM 697 N N . LEU A 1 92 ? 4.168 -13.574 21.551 1.00 67.50 92 LEU A N 1
ATOM 698 C CA . LEU A 1 92 ? 4.132 -14.287 20.281 1.00 67.50 92 LEU A CA 1
ATOM 699 C C . LEU A 1 92 ? 5.478 -14.991 20.150 1.00 67.50 92 LEU A C 1
ATOM 701 O O . LEU A 1 92 ? 6.514 -14.352 19.977 1.00 67.50 92 LEU A O 1
ATOM 705 N N . ARG A 1 93 ? 5.466 -16.308 20.332 1.00 74.88 93 ARG A N 1
ATOM 706 C CA . ARG A 1 93 ? 6.658 -17.122 20.196 1.00 74.88 93 ARG A CA 1
ATOM 707 C C . ARG A 1 93 ? 6.800 -17.407 18.716 1.00 74.88 93 ARG A C 1
ATOM 709 O O . ARG A 1 93 ? 5.872 -17.948 18.117 1.00 74.88 93 ARG A O 1
ATOM 716 N N . LEU A 1 94 ? 7.943 -17.037 18.147 1.00 80.94 94 LEU A N 1
ATOM 717 C CA . LEU A 1 94 ? 8.327 -17.481 16.814 1.00 80.94 94 LEU A CA 1
ATOM 718 C C . LEU A 1 94 ? 8.157 -19.005 16.766 1.00 80.94 94 LEU A C 1
ATOM 720 O O . LEU A 1 94 ? 8.814 -19.726 17.518 1.00 80.94 94 LEU A O 1
ATOM 724 N N . SER A 1 95 ? 7.203 -19.474 15.964 1.00 85.69 95 SER A N 1
ATOM 725 C CA . SER A 1 95 ? 6.886 -20.898 15.864 1.00 85.69 95 SER A CA 1
ATOM 726 C C . SER A 1 95 ? 7.923 -21.619 15.010 1.00 85.69 95 SER A C 1
ATOM 728 O O . SER A 1 95 ? 8.356 -22.710 15.366 1.00 85.69 95 SER A O 1
ATOM 730 N N . TYR A 1 96 ? 8.337 -20.996 13.909 1.00 83.69 96 TYR A N 1
ATOM 731 C CA . TYR A 1 96 ? 9.400 -21.455 13.028 1.00 83.69 96 TYR A CA 1
ATOM 732 C C . TYR A 1 96 ? 9.871 -20.303 12.130 1.00 83.69 96 TYR A C 1
ATOM 734 O O . TYR A 1 96 ? 9.165 -19.312 11.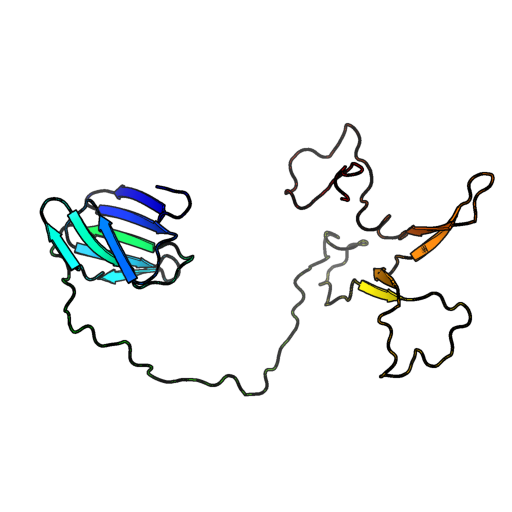947 1.00 83.69 96 TYR A O 1
ATOM 742 N N . GLU A 1 97 ? 11.050 -20.467 11.541 1.00 89.12 97 GLU A N 1
ATOM 743 C CA . GLU A 1 97 ? 11.612 -19.592 10.515 1.00 89.12 97 GLU A CA 1
ATOM 744 C C . GLU A 1 97 ? 11.870 -20.435 9.262 1.00 89.12 97 GLU A C 1
ATOM 746 O O . GLU A 1 97 ? 12.352 -21.564 9.367 1.00 89.12 97 GLU A O 1
ATOM 751 N N . ILE A 1 98 ? 11.515 -19.921 8.082 1.00 87.44 98 ILE A N 1
ATOM 752 C CA . ILE A 1 98 ? 11.810 -20.585 6.807 1.00 87.44 98 ILE A CA 1
ATOM 753 C C . ILE A 1 98 ? 12.830 -19.724 6.056 1.00 87.44 98 ILE A C 1
ATOM 755 O O . ILE A 1 98 ? 12.461 -18.649 5.581 1.00 87.44 98 ILE A O 1
ATOM 759 N N . PRO A 1 99 ? 14.091 -20.169 5.911 1.00 85.69 99 PRO A N 1
ATOM 760 C CA . PRO A 1 99 ? 15.066 -19.457 5.099 1.00 85.69 99 PRO A CA 1
ATOM 761 C C . PRO A 1 99 ? 14.702 -19.579 3.613 1.00 85.69 99 PRO A C 1
ATOM 763 O O . PRO A 1 99 ? 14.536 -20.680 3.085 1.00 85.69 99 PRO A O 1
ATOM 766 N N . LEU A 1 100 ? 14.633 -18.448 2.911 1.00 85.25 100 LEU A N 1
ATOM 767 C CA . LEU A 1 100 ? 14.337 -18.379 1.473 1.00 85.25 100 LEU A CA 1
ATOM 768 C C . LEU A 1 100 ? 15.584 -18.605 0.591 1.00 85.25 100 LEU A C 1
ATOM 770 O O . LEU A 1 100 ? 15.716 -18.002 -0.468 1.00 85.25 100 LEU A O 1
ATOM 774 N N . GLY A 1 101 ? 16.517 -19.455 1.033 1.00 85.00 101 GLY A N 1
ATOM 775 C CA . GLY A 1 101 ? 17.839 -19.639 0.412 1.00 85.00 101 GLY A CA 1
ATOM 776 C C . GLY A 1 101 ? 17.912 -20.687 -0.703 1.00 85.00 101 GLY A C 1
ATOM 777 O O . GLY A 1 101 ? 19.006 -21.099 -1.075 1.00 85.00 101 GLY A O 1
ATOM 778 N N . ARG A 1 102 ? 16.770 -21.183 -1.186 1.00 85.19 102 ARG A N 1
ATOM 779 C CA . ARG A 1 102 ? 16.728 -22.130 -2.309 1.00 85.19 102 ARG A CA 1
ATOM 780 C C . ARG A 1 102 ? 16.748 -21.372 -3.632 1.00 85.19 102 ARG A C 1
ATOM 782 O O . ARG A 1 102 ? 16.503 -20.172 -3.667 1.00 85.19 102 ARG A O 1
ATOM 789 N N . GLU A 1 103 ? 17.024 -22.090 -4.711 1.00 90.75 103 GLU A N 1
ATOM 790 C CA . GLU A 1 103 ? 16.875 -21.548 -6.056 1.00 90.75 103 GLU A CA 1
ATOM 791 C C . GLU A 1 103 ? 15.410 -21.173 -6.310 1.00 90.75 103 GLU A C 1
ATOM 793 O O . GLU A 1 103 ? 14.493 -21.949 -6.024 1.00 90.75 103 GLU A O 1
ATOM 798 N N . TRP A 1 104 ? 15.201 -19.963 -6.819 1.00 89.81 104 TRP A N 1
ATOM 799 C CA . TRP A 1 104 ? 13.892 -19.466 -7.213 1.00 89.81 104 TRP A CA 1
ATOM 800 C C . TRP A 1 104 ? 13.786 -19.529 -8.727 1.00 89.81 104 TRP A C 1
ATOM 802 O O . TRP A 1 104 ? 14.606 -18.947 -9.432 1.00 89.81 104 TRP A O 1
ATOM 812 N N . VAL A 1 105 ? 12.743 -20.191 -9.219 1.00 90.56 105 VAL A N 1
ATOM 813 C CA . VAL A 1 105 ? 12.348 -20.082 -10.622 1.00 90.56 105 VAL A CA 1
ATOM 814 C C . VAL A 1 105 ? 11.383 -18.911 -10.728 1.00 90.56 105 VAL A C 1
ATOM 816 O O . VAL A 1 105 ? 10.363 -18.875 -10.038 1.00 90.56 105 VAL A O 1
ATOM 819 N N . THR A 1 106 ? 11.718 -17.942 -11.569 1.00 85.19 106 THR A N 1
ATOM 820 C CA . THR A 1 106 ? 10.884 -16.774 -11.844 1.00 85.19 106 THR A CA 1
ATOM 821 C C . THR A 1 106 ? 10.489 -16.756 -13.314 1.00 85.19 106 THR A C 1
ATOM 823 O O . THR A 1 106 ? 11.223 -17.233 -14.178 1.00 85.19 106 THR A O 1
ATOM 826 N N . GLU A 1 107 ? 9.313 -16.207 -13.601 1.00 87.38 107 G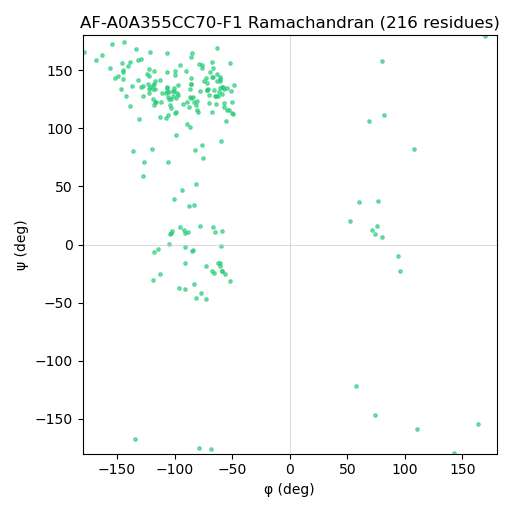LU A N 1
ATOM 827 C CA . GLU A 1 107 ? 8.815 -16.009 -14.959 1.00 87.38 107 GLU A CA 1
ATOM 828 C C . GLU A 1 107 ? 8.369 -14.554 -15.119 1.00 87.38 107 GLU A C 1
ATOM 830 O O . GLU A 1 107 ? 7.704 -13.991 -14.246 1.00 87.38 107 GLU A O 1
ATOM 835 N N . LEU A 1 108 ? 8.739 -13.938 -16.241 1.00 82.56 108 LEU A N 1
ATOM 836 C CA . LEU A 1 108 ? 8.267 -12.610 -16.613 1.00 82.56 108 LEU A CA 1
ATOM 837 C C . LEU A 1 108 ? 6.974 -12.745 -17.413 1.00 82.56 108 LEU A C 1
ATOM 839 O O . LEU A 1 108 ? 6.997 -13.073 -18.597 1.00 82.56 108 LEU A O 1
ATOM 843 N N . LEU A 1 109 ? 5.848 -12.452 -16.767 1.00 86.62 109 LEU A N 1
ATOM 844 C CA . LEU A 1 109 ? 4.551 -12.406 -17.432 1.00 86.62 109 LEU A CA 1
ATOM 845 C C . LEU A 1 109 ? 4.318 -11.002 -18.011 1.00 86.62 109 LEU A C 1
ATOM 847 O O . LEU A 1 109 ? 4.278 -10.033 -17.245 1.00 86.62 109 LEU A O 1
ATOM 851 N N . PRO A 1 110 ? 4.158 -10.852 -19.338 1.00 85.50 110 PRO A N 1
ATOM 852 C CA . PRO A 1 110 ? 3.841 -9.558 -19.916 1.00 85.50 110 PRO A CA 1
ATOM 853 C C . PRO A 1 110 ? 2.440 -9.118 -19.486 1.00 85.50 110 PRO A C 1
ATOM 855 O O . PRO A 1 110 ? 1.526 -9.933 -19.372 1.00 85.50 110 PRO A O 1
ATOM 858 N N . THR A 1 111 ? 2.251 -7.817 -19.273 1.00 85.19 111 THR A N 1
ATOM 859 C CA . THR A 1 111 ? 0.963 -7.235 -18.848 1.00 85.19 111 THR A CA 1
ATOM 860 C C . THR A 1 111 ? 0.378 -6.254 -19.866 1.00 85.19 111 THR A C 1
ATOM 862 O O . THR A 1 111 ? -0.758 -5.812 -19.710 1.00 85.19 111 THR A O 1
ATOM 865 N N . LEU A 1 112 ? 1.119 -5.937 -20.932 1.00 85.75 112 LEU A N 1
ATOM 866 C CA . LEU A 1 112 ? 0.745 -4.939 -21.933 1.00 85.75 112 LEU A CA 1
ATOM 867 C C . LEU A 1 112 ? 0.125 -5.608 -23.171 1.00 85.75 112 LEU A C 1
ATOM 869 O O . LEU A 1 112 ? 0.839 -6.028 -24.077 1.00 85.75 112 LEU A O 1
ATOM 873 N N . GLN A 1 113 ? -1.205 -5.717 -23.215 1.00 91.69 113 GLN A N 1
ATOM 874 C CA . GLN A 1 113 ? -1.954 -6.265 -24.358 1.00 91.69 113 GLN A CA 1
ATOM 875 C C . GLN A 1 113 ? -2.122 -5.204 -25.458 1.00 91.69 113 GLN A C 1
ATOM 877 O O . GLN A 1 113 ? -2.839 -4.226 -25.256 1.00 91.69 113 GLN A O 1
ATOM 88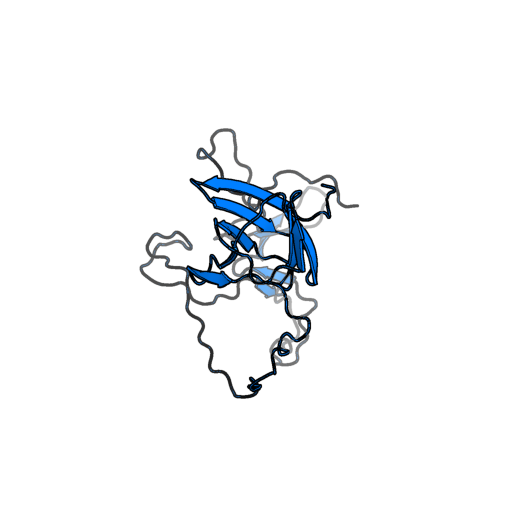2 N N . ASN A 1 114 ? -1.549 -5.407 -26.645 1.00 92.38 114 ASN A N 1
ATOM 883 C CA . ASN A 1 114 ? -1.551 -4.399 -27.714 1.00 92.38 114 ASN A CA 1
ATOM 884 C C . ASN A 1 114 ? -2.682 -4.539 -28.754 1.00 92.38 114 ASN A C 1
ATOM 886 O O . ASN A 1 114 ? -2.635 -3.903 -29.810 1.00 92.38 114 ASN A O 1
ATOM 890 N N . LYS A 1 115 ? -3.726 -5.329 -28.461 1.00 94.69 115 LYS A N 1
ATOM 891 C CA . LYS A 1 115 ? -4.843 -5.611 -29.389 1.00 94.69 115 LYS A CA 1
ATOM 892 C C . LYS A 1 115 ? -5.508 -4.366 -29.987 1.00 94.69 115 LYS A C 1
ATOM 894 O O . LYS A 1 115 ? -5.974 -4.409 -31.119 1.00 94.69 115 LYS A O 1
ATOM 899 N N . TRP A 1 116 ? -5.538 -3.264 -29.237 1.00 91.00 116 TRP A N 1
ATOM 900 C CA . TRP A 1 116 ? -6.136 -1.994 -29.660 1.00 91.00 116 TRP A CA 1
ATOM 901 C C . TRP A 1 116 ? -5.101 -0.930 -30.045 1.00 91.00 116 TRP A C 1
ATOM 903 O O . TRP A 1 116 ? -5.478 0.170 -30.433 1.00 91.00 116 TRP A O 1
ATOM 913 N N . GLY A 1 117 ? -3.805 -1.243 -29.965 1.00 85.81 117 GLY A N 1
ATOM 914 C CA . GLY A 1 117 ? -2.734 -0.277 -30.210 1.00 85.81 117 GLY A CA 1
ATOM 915 C C . GLY A 1 117 ? -2.510 0.716 -29.067 1.00 85.81 117 GLY A C 1
ATOM 916 O O . GLY A 1 117 ? -1.833 1.717 -29.273 1.00 85.81 117 GLY A O 1
ATOM 917 N N . ASP A 1 118 ? -3.041 0.439 -27.868 1.00 80.81 118 ASP A N 1
ATOM 918 C CA . ASP A 1 118 ? -2.899 1.299 -26.680 1.00 80.81 118 ASP A CA 1
ATOM 919 C C . ASP A 1 118 ? -1.427 1.522 -26.276 1.00 80.81 118 ASP A C 1
ATOM 921 O O . ASP A 1 118 ? -1.108 2.503 -25.604 1.00 80.81 118 ASP A O 1
ATOM 925 N N . TYR A 1 119 ? -0.524 0.619 -26.682 1.00 79.00 119 TYR A N 1
ATOM 926 C CA . TYR A 1 119 ? 0.890 0.642 -26.301 1.00 79.00 119 TYR A CA 1
ATOM 927 C C . TYR A 1 119 ? 1.860 0.798 -27.484 1.00 79.00 119 TYR A C 1
ATOM 929 O O . TYR A 1 119 ? 2.944 1.354 -27.306 1.00 79.00 119 TYR A O 1
ATOM 937 N N . ARG A 1 120 ? 1.515 0.300 -28.679 1.00 74.94 120 ARG A N 1
ATOM 938 C CA . ARG A 1 120 ? 2.337 0.385 -29.899 1.00 74.94 120 ARG A CA 1
ATOM 939 C C . ARG A 1 120 ? 1.463 0.385 -31.154 1.00 74.94 120 ARG A C 1
ATOM 941 O O . ARG A 1 120 ? 0.504 -0.375 -31.249 1.00 74.94 120 ARG A O 1
ATOM 948 N N . PHE A 1 121 ? 1.871 1.152 -32.164 1.00 73.75 121 PHE A N 1
ATOM 949 C CA . PHE A 1 121 ? 1.328 1.058 -33.520 1.00 73.75 121 PHE A CA 1
ATOM 950 C C . PHE A 1 121 ? 2.249 0.240 -34.451 1.00 73.75 121 PHE A C 1
ATOM 952 O O . PHE A 1 121 ? 3.470 0.336 -34.311 1.00 73.75 121 PHE A O 1
ATOM 959 N N . PRO A 1 122 ? 1.699 -0.521 -35.420 1.00 86.56 122 PRO A N 1
ATOM 960 C CA . PRO A 1 122 ? 0.273 -0.811 -35.582 1.00 86.56 122 PRO A CA 1
ATOM 961 C C . PRO A 1 122 ? -0.262 -1.696 -34.441 1.00 86.56 122 PRO A C 1
ATOM 963 O O . PRO A 1 122 ? 0.499 -2.404 -33.781 1.00 86.56 122 PRO A O 1
ATOM 966 N N . ALA A 1 123 ? -1.575 -1.639 -34.206 1.00 89.50 123 ALA A N 1
ATOM 967 C CA . ALA A 1 123 ? -2.244 -2.535 -33.268 1.00 89.50 123 ALA A CA 1
ATOM 968 C C . ALA A 1 123 ? -2.062 -3.996 -33.706 1.00 89.50 123 ALA A C 1
ATOM 970 O O . ALA A 1 123 ? -2.099 -4.300 -34.901 1.00 89.50 123 ALA A O 1
ATOM 971 N N . PHE A 1 124 ? -1.886 -4.898 -32.742 1.00 92.06 124 PHE A N 1
ATOM 972 C CA . PHE A 1 124 ? -1.801 -6.333 -33.005 1.00 92.06 124 PHE A CA 1
ATOM 973 C C . PHE A 1 124 ? -2.351 -7.121 -31.821 1.00 92.06 124 PHE A C 1
ATOM 975 O O . PHE A 1 124 ? -2.176 -6.724 -30.671 1.00 92.06 124 PHE A O 1
ATOM 982 N N . ASP A 1 125 ? -3.004 -8.247 -32.093 1.00 96.06 125 ASP A N 1
ATOM 983 C CA . ASP A 1 125 ? -3.573 -9.106 -31.054 1.00 96.06 125 ASP A CA 1
ATOM 984 C C . ASP A 1 125 ? -2.470 -9.920 -30.356 1.00 96.06 125 ASP A C 1
ATOM 986 O O . ASP A 1 125 ? -2.127 -11.027 -30.772 1.00 96.06 125 ASP A O 1
ATOM 990 N N . GLY A 1 126 ? -1.838 -9.322 -29.342 1.00 93.56 126 GLY A N 1
ATOM 991 C CA . GLY A 1 126 ? -0.783 -9.963 -28.566 1.00 93.56 126 GLY A CA 1
ATOM 992 C C . GLY A 1 126 ? -0.216 -9.108 -27.433 1.00 93.56 126 GLY A C 1
ATOM 993 O O . GLY A 1 126 ? -0.411 -7.892 -27.364 1.00 93.56 126 GLY A O 1
ATOM 994 N N . MET A 1 127 ? 0.526 -9.772 -26.545 1.00 91.62 127 MET A N 1
ATOM 995 C CA . MET A 1 127 ? 1.200 -9.147 -25.410 1.00 91.62 127 MET A CA 1
ATOM 996 C C . MET A 1 127 ? 2.574 -8.602 -25.817 1.00 91.62 127 MET A C 1
ATOM 998 O O . MET A 1 127 ? 3.333 -9.275 -26.514 1.00 91.62 127 MET A O 1
ATOM 1002 N N . ILE A 1 128 ? 2.924 -7.409 -25.341 1.00 84.69 128 ILE A N 1
ATOM 1003 C CA . ILE A 1 128 ? 4.280 -6.865 -25.449 1.00 84.69 128 ILE A CA 1
ATOM 1004 C C . ILE A 1 128 ? 5.123 -7.465 -24.323 1.00 84.69 128 ILE A C 1
ATOM 1006 O O . ILE A 1 128 ? 4.796 -7.313 -23.144 1.00 84.69 128 ILE A O 1
ATOM 1010 N N . GLY A 1 129 ? 6.191 -8.164 -24.712 1.00 83.88 129 GLY A N 1
ATOM 1011 C CA . GLY A 1 129 ? 7.155 -8.783 -23.806 1.00 83.88 129 GLY A CA 1
ATOM 1012 C C . GLY A 1 129 ? 8.002 -7.776 -23.027 1.00 83.88 129 GLY A C 1
ATOM 1013 O O . GLY A 1 129 ? 7.824 -6.562 -23.122 1.00 83.88 129 GLY A O 1
ATOM 1014 N N . ALA A 1 130 ? 8.960 -8.291 -22.256 1.00 83.38 130 ALA A N 1
ATOM 1015 C CA . ALA A 1 130 ? 9.983 -7.449 -21.653 1.00 83.38 130 ALA A CA 1
ATOM 1016 C C . ALA A 1 130 ? 10.811 -6.769 -22.755 1.00 83.38 130 ALA A C 1
ATOM 1018 O O . ALA A 1 130 ? 11.329 -7.431 -23.653 1.00 83.38 130 ALA A O 1
ATOM 1019 N N . GLU A 1 131 ? 10.941 -5.448 -22.673 1.00 77.12 131 GLU A N 1
ATOM 1020 C CA . GLU A 1 131 ? 11.720 -4.649 -23.614 1.00 77.12 131 GLU A CA 1
ATOM 1021 C C . GLU A 1 131 ? 12.706 -3.792 -22.830 1.00 77.12 131 GLU A C 1
ATOM 1023 O O . GLU A 1 131 ? 12.314 -3.047 -21.927 1.00 77.12 131 GLU A O 1
ATOM 1028 N N . ALA A 1 132 ? 13.982 -3.863 -23.199 1.00 73.94 132 ALA A N 1
ATOM 1029 C CA . ALA A 1 132 ? 14.926 -2.834 -22.808 1.00 73.94 132 ALA A CA 1
ATOM 1030 C C . ALA A 1 132 ? 14.567 -1.564 -23.586 1.00 73.94 132 ALA A C 1
ATOM 1032 O O . ALA A 1 132 ? 14.452 -1.575 -24.813 1.00 73.94 132 ALA A O 1
ATOM 1033 N N . ARG A 1 133 ? 14.291 -0.484 -22.854 1.00 70.38 133 ARG A N 1
ATOM 1034 C CA . ARG A 1 133 ? 13.912 0.795 -23.459 1.00 70.38 133 ARG A CA 1
ATOM 1035 C C . ARG A 1 133 ? 15.109 1.711 -23.595 1.00 70.38 133 ARG A C 1
ATOM 1037 O O . ARG A 1 133 ? 15.199 2.361 -24.626 1.00 70.38 133 ARG A O 1
ATOM 1044 N N . SER A 1 134 ? 16.021 1.707 -22.626 1.00 76.69 134 SER A N 1
ATOM 1045 C CA . SER A 1 134 ? 17.270 2.454 -22.685 1.00 76.69 134 SER A CA 1
ATOM 1046 C C . SER A 1 134 ? 18.477 1.551 -22.918 1.00 76.69 134 SER A C 1
ATOM 1048 O O . SER A 1 134 ? 18.504 0.390 -22.507 1.00 76.69 134 SER A O 1
ATOM 1050 N N . PHE A 1 135 ? 19.463 2.104 -23.613 1.00 80.50 135 PHE A N 1
ATOM 1051 C CA . PHE A 1 135 ? 20.727 1.471 -23.950 1.00 80.50 135 PHE A CA 1
ATOM 1052 C C . PHE A 1 135 ? 21.820 2.528 -23.934 1.00 80.50 135 PHE A C 1
ATOM 1054 O O . PHE A 1 135 ? 21.585 3.683 -24.295 1.00 80.50 135 PHE A O 1
ATOM 1061 N N . ARG A 1 136 ? 23.033 2.119 -23.577 1.00 85.06 136 ARG A N 1
ATOM 1062 C CA . ARG A 1 136 ? 24.220 2.920 -23.843 1.00 85.06 136 ARG A CA 1
ATOM 1063 C C . ARG A 1 136 ? 24.608 2.760 -25.304 1.00 85.06 136 ARG A C 1
ATOM 1065 O O . ARG A 1 136 ? 24.649 1.639 -25.810 1.00 85.06 136 ARG A O 1
ATOM 1072 N N . TYR A 1 137 ? 24.876 3.864 -25.984 1.00 80.44 137 TYR A N 1
ATOM 1073 C CA . TYR A 1 137 ? 25.252 3.869 -27.389 1.00 80.44 137 TYR A CA 1
ATOM 1074 C C . TYR A 1 137 ? 26.349 4.898 -27.661 1.00 80.44 137 TYR A C 1
ATOM 1076 O O . TYR A 1 137 ? 26.490 5.910 -26.971 1.00 80.44 137 TYR A O 1
ATOM 1084 N N . ALA A 1 138 ? 27.127 4.632 -28.703 1.00 79.06 138 ALA A N 1
ATOM 1085 C CA . ALA A 1 138 ? 28.064 5.583 -29.264 1.00 79.06 138 ALA A CA 1
ATOM 1086 C C . ALA A 1 138 ? 28.121 5.399 -30.791 1.00 79.06 138 ALA A C 1
ATOM 1088 O O . ALA A 1 138 ? 28.046 4.262 -31.264 1.00 79.06 138 ALA A O 1
ATOM 1089 N N . PRO A 1 139 ? 28.236 6.481 -31.581 1.00 73.62 139 PRO A N 1
ATOM 1090 C CA . PRO A 1 139 ? 28.443 6.370 -33.021 1.00 73.62 139 PRO A CA 1
ATOM 1091 C C . PRO A 1 139 ? 29.749 5.632 -33.334 1.00 73.62 139 PRO A C 1
ATOM 1093 O O . PRO A 1 139 ? 30.775 5.884 -32.696 1.00 73.62 139 PRO A O 1
ATOM 1096 N N . ASP A 1 140 ? 29.733 4.775 -34.356 1.00 72.06 140 ASP A N 1
ATOM 1097 C CA . ASP A 1 140 ? 30.937 4.106 -34.855 1.00 72.06 140 ASP A CA 1
ATOM 1098 C C . ASP A 1 140 ? 31.808 5.079 -35.671 1.00 72.06 140 ASP A C 1
ATOM 1100 O O . ASP A 1 140 ? 31.850 5.065 -36.900 1.00 72.06 140 ASP A O 1
ATOM 1104 N N . ASN A 1 141 ? 32.493 5.975 -34.962 1.00 71.50 141 ASN A N 1
ATOM 1105 C CA . ASN A 1 141 ? 33.415 6.957 -35.532 1.00 71.50 141 ASN A CA 1
ATOM 1106 C C . ASN A 1 141 ? 34.858 6.424 -35.528 1.00 71.50 141 ASN A C 1
ATOM 1108 O O . ASN A 1 141 ? 35.783 7.114 -35.094 1.00 71.50 141 ASN A O 1
ATOM 1112 N N . GLY A 1 142 ? 35.047 5.177 -35.969 1.00 68.69 142 GLY A N 1
ATOM 1113 C CA . GLY A 1 142 ? 36.348 4.504 -35.930 1.00 68.69 142 GLY A CA 1
ATOM 1114 C C . GLY A 1 142 ? 36.710 4.016 -34.529 1.00 68.69 142 GLY A C 1
ATOM 1115 O O . GLY A 1 142 ? 37.872 4.104 -34.122 1.00 68.69 142 GLY A O 1
ATOM 1116 N N . MET A 1 143 ? 35.716 3.536 -33.774 1.00 70.31 143 MET A N 1
ATOM 1117 C CA . MET A 1 143 ? 35.975 2.995 -32.445 1.00 70.31 143 MET A CA 1
ATOM 1118 C C . MET A 1 143 ? 36.876 1.756 -32.534 1.00 70.31 143 MET A C 1
ATOM 1120 O O . MET A 1 143 ? 36.713 0.929 -33.436 1.00 70.31 143 MET A O 1
ATOM 1124 N N . PRO A 1 144 ? 37.826 1.583 -31.598 1.00 68.88 144 PRO A N 1
ATOM 1125 C CA . PRO A 1 144 ? 38.605 0.355 -31.530 1.00 68.88 144 PRO A CA 1
ATOM 1126 C C . PRO A 1 144 ? 37.652 -0.837 -31.366 1.00 68.88 144 PRO A C 1
ATOM 1128 O O . PRO A 1 144 ? 36.741 -0.793 -30.548 1.00 68.88 144 PRO A O 1
ATOM 1131 N N . GLY A 1 145 ? 37.846 -1.916 -32.132 1.00 77.25 145 GLY A N 1
ATOM 1132 C CA . GLY A 1 145 ? 36.943 -3.083 -32.167 1.00 77.25 145 GLY A CA 1
ATOM 1133 C C . GLY A 1 145 ? 36.868 -3.916 -30.875 1.00 77.25 145 GLY A C 1
ATOM 1134 O O . GLY A 1 145 ? 36.402 -5.052 -30.905 1.00 77.25 145 GLY A O 1
ATOM 1135 N N . ASN A 1 146 ? 37.352 -3.394 -29.745 1.00 85.62 146 ASN A N 1
ATOM 1136 C CA . ASN A 1 146 ? 37.306 -4.035 -28.433 1.00 85.62 146 ASN A CA 1
ATOM 1137 C C . ASN A 1 146 ? 35.988 -3.794 -27.674 1.00 85.62 146 ASN A C 1
ATOM 1139 O O . ASN A 1 146 ? 35.797 -4.405 -26.628 1.00 85.62 146 ASN A O 1
ATOM 1143 N N . TRP A 1 147 ? 35.076 -2.964 -28.190 1.00 83.94 147 TRP A N 1
ATOM 1144 C CA . TRP A 1 147 ? 33.755 -2.714 -27.589 1.00 83.94 147 TRP A CA 1
ATOM 1145 C C . TRP A 1 147 ? 32.848 -3.956 -27.516 1.00 83.94 147 TRP A C 1
ATOM 1147 O O . TRP A 1 147 ? 31.877 -3.963 -26.771 1.00 83.94 147 TRP A O 1
ATOM 1157 N N . MET A 1 148 ? 33.171 -5.023 -28.256 1.00 84.25 148 MET A N 1
ATOM 1158 C CA . MET A 1 148 ? 32.463 -6.312 -28.206 1.00 84.25 148 MET A CA 1
ATOM 1159 C C . MET A 1 148 ? 32.938 -7.243 -27.077 1.00 84.25 148 MET A C 1
ATOM 1161 O O . MET A 1 148 ? 32.402 -8.342 -26.934 1.00 84.25 148 MET A O 1
ATOM 1165 N N . GLN A 1 149 ? 33.972 -6.868 -26.316 1.00 88.38 149 GLN A N 1
ATOM 1166 C CA . GLN A 1 149 ? 34.497 -7.722 -25.248 1.00 88.38 149 GLN A CA 1
ATOM 1167 C C . GLN A 1 149 ? 33.555 -7.723 -24.028 1.00 88.38 149 GLN A C 1
ATOM 1169 O O . GLN A 1 149 ? 33.040 -6.662 -23.674 1.00 88.38 149 GLN A O 1
ATOM 1174 N N . PRO A 1 150 ? 33.341 -8.872 -23.350 1.00 87.19 150 PRO A N 1
ATOM 1175 C CA . PRO A 1 150 ? 32.415 -8.974 -22.213 1.00 87.19 150 PRO A CA 1
ATOM 1176 C C . PRO A 1 150 ? 32.730 -8.046 -21.032 1.00 87.19 150 PRO A C 1
ATOM 1178 O O . PRO A 1 150 ? 31.852 -7.763 -20.221 1.00 87.19 150 PRO A O 1
ATOM 1181 N N . ASP A 1 151 ? 33.981 -7.612 -20.911 1.00 90.00 151 ASP A N 1
ATOM 1182 C CA . ASP A 1 151 ? 34.506 -6.755 -19.849 1.00 90.00 151 ASP A CA 1
ATOM 1183 C C . ASP A 1 151 ? 34.728 -5.299 -20.297 1.00 90.00 151 ASP A C 1
ATOM 1185 O O . ASP A 1 151 ? 35.310 -4.502 -19.556 1.00 90.00 151 ASP A O 1
ATOM 1189 N N . TYR A 1 152 ? 34.265 -4.926 -21.496 1.00 88.50 152 TYR A N 1
ATOM 1190 C CA . TYR A 1 152 ? 34.376 -3.556 -21.981 1.00 88.50 152 TYR A CA 1
ATOM 1191 C C . TYR A 1 152 ? 33.564 -2.593 -21.103 1.00 88.50 152 TYR A C 1
ATOM 1193 O O . TYR A 1 152 ? 32.372 -2.779 -20.868 1.00 88.50 152 TYR A O 1
ATOM 1201 N N . ASN A 1 153 ? 34.215 -1.529 -20.633 1.00 88.50 153 ASN A N 1
ATOM 1202 C CA . ASN A 1 153 ? 33.567 -0.500 -19.830 1.00 88.50 153 ASN A CA 1
ATOM 1203 C C . ASN A 1 153 ? 32.919 0.564 -20.729 1.00 88.50 153 ASN A C 1
ATOM 1205 O O . ASN A 1 153 ? 33.592 1.475 -21.215 1.00 88.50 153 ASN A O 1
ATOM 1209 N N . ASP A 1 154 ? 31.602 0.472 -20.893 1.00 87.56 154 ASP A N 1
ATOM 1210 C CA . ASP A 1 154 ? 30.777 1.404 -21.663 1.00 87.56 154 ASP A CA 1
ATOM 1211 C C . ASP A 1 154 ? 30.213 2.570 -20.826 1.00 87.56 154 ASP A C 1
ATOM 1213 O O . ASP A 1 154 ? 29.386 3.331 -21.316 1.00 87.56 154 ASP A O 1
ATOM 1217 N N . ALA A 1 155 ? 30.651 2.768 -19.575 1.00 88.75 155 ALA A N 1
ATOM 1218 C CA . ALA A 1 155 ? 30.054 3.763 -18.671 1.00 88.75 155 ALA A CA 1
ATOM 1219 C C . ALA A 1 155 ? 30.136 5.220 -19.169 1.00 88.75 155 ALA A C 1
ATOM 1221 O O . ALA A 1 155 ? 29.399 6.072 -18.680 1.00 88.75 155 ALA A O 1
ATOM 1222 N N . ASN A 1 156 ? 31.024 5.505 -20.126 1.00 85.94 156 ASN A N 1
ATOM 1223 C CA . ASN A 1 156 ? 31.174 6.826 -20.744 1.00 85.94 156 ASN A CA 1
ATOM 1224 C C . ASN A 1 156 ? 30.310 7.017 -22.004 1.00 85.94 156 ASN A C 1
ATOM 1226 O O . ASN A 1 156 ? 30.373 8.080 -22.620 1.00 85.94 156 ASN A O 1
ATOM 1230 N N . TRP A 1 157 ? 29.571 5.995 -22.440 1.00 87.19 157 TRP A N 1
ATOM 1231 C CA . TRP A 1 157 ? 28.671 6.089 -23.587 1.00 87.19 157 TRP A CA 1
ATOM 1232 C C . TRP A 1 157 ? 27.397 6.846 -23.216 1.00 87.19 157 TRP A C 1
ATOM 1234 O O . TRP A 1 157 ? 26.983 6.881 -22.056 1.00 87.19 157 TRP A O 1
ATOM 1244 N N . GLU A 1 158 ? 26.765 7.446 -24.219 1.00 80.00 158 GLU A N 1
ATOM 1245 C CA . GLU A 1 158 ? 25.499 8.143 -24.030 1.00 80.00 158 GLU A CA 1
ATOM 1246 C C . GLU A 1 158 ? 24.385 7.125 -23.769 1.00 80.00 158 GLU A C 1
ATOM 1248 O O . GLU A 1 158 ? 24.277 6.131 -24.481 1.00 80.00 158 GLU A O 1
ATOM 1253 N N . GLU A 1 159 ? 23.535 7.358 -22.770 1.00 80.75 159 GLU A N 1
ATOM 1254 C CA . GLU A 1 159 ? 22.319 6.564 -22.588 1.00 80.75 159 GLU A CA 1
ATOM 1255 C C . GLU A 1 159 ? 21.184 7.168 -23.423 1.00 80.75 159 GLU A C 1
ATOM 1257 O O . GLU A 1 159 ? 20.878 8.357 -23.325 1.00 80.75 159 GLU A O 1
ATOM 1262 N N . GLY A 1 160 ? 20.556 6.345 -24.255 1.00 74.06 160 GLY A N 1
ATOM 1263 C CA . GLY A 1 160 ? 19.453 6.737 -25.124 1.00 74.06 160 GLY A CA 1
ATOM 1264 C C . GLY A 1 160 ? 18.425 5.626 -25.248 1.00 74.06 160 GLY A C 1
ATOM 1265 O O . GLY A 1 160 ? 18.608 4.526 -24.735 1.00 74.06 160 GLY A O 1
ATOM 1266 N N . ILE A 1 161 ? 17.319 5.908 -25.928 1.00 73.25 161 ILE A N 1
ATOM 1267 C CA . ILE A 1 161 ? 16.259 4.923 -26.166 1.00 73.25 161 ILE A CA 1
ATOM 1268 C C . ILE A 1 161 ? 16.383 4.347 -27.560 1.00 73.25 161 ILE A C 1
ATOM 1270 O O . ILE A 1 161 ? 16.835 5.023 -28.482 1.00 73.25 161 ILE A O 1
ATOM 1274 N N . TYR A 1 162 ? 15.975 3.091 -27.729 1.00 70.06 162 TYR A N 1
ATOM 1275 C CA . TYR A 1 162 ? 15.998 2.474 -29.049 1.00 70.06 162 TYR A CA 1
ATOM 1276 C C . TYR A 1 162 ? 15.219 3.315 -30.070 1.00 70.06 162 TYR A C 1
ATOM 1278 O O . TYR A 1 162 ? 14.113 3.798 -29.820 1.00 70.06 162 TYR A O 1
ATOM 1286 N N . GLY A 1 163 ? 15.820 3.506 -31.242 1.00 70.50 163 GLY A N 1
ATOM 1287 C CA . GLY A 1 163 ? 15.245 4.346 -32.290 1.00 70.50 163 GLY A CA 1
ATOM 1288 C C . GLY A 1 163 ? 15.330 5.852 -32.019 1.00 70.50 163 GLY A C 1
ATOM 1289 O O . GLY A 1 163 ? 14.717 6.608 -32.771 1.00 70.50 163 GLY A O 1
ATOM 1290 N N . TYR A 1 164 ? 16.061 6.289 -30.986 1.00 74.56 164 TYR A N 1
ATOM 1291 C CA . TYR A 1 164 ? 16.443 7.679 -30.742 1.00 74.56 164 TYR A CA 1
ATOM 1292 C C . TYR A 1 164 ? 17.931 7.883 -31.046 1.00 74.56 164 TYR A C 1
ATOM 1294 O O . TYR A 1 164 ? 18.763 7.076 -30.643 1.00 74.56 164 TYR A O 1
ATOM 1302 N N . GLY A 1 165 ? 18.279 8.962 -31.742 1.00 75.75 165 GLY A N 1
ATOM 1303 C CA . GLY A 1 165 ? 19.672 9.298 -32.043 1.00 75.75 165 GLY A CA 1
ATOM 1304 C C . GLY A 1 165 ? 19.780 10.430 -33.062 1.00 75.75 165 GLY A C 1
ATOM 1305 O O . GLY A 1 165 ? 18.739 10.914 -33.516 1.00 75.75 165 GLY A O 1
ATOM 1306 N N . PRO A 1 166 ? 20.998 10.860 -33.433 1.00 78.06 166 PRO A N 1
ATOM 1307 C CA . PRO A 1 166 ? 21.211 11.930 -34.407 1.00 78.06 166 PRO A CA 1
ATOM 1308 C C . PRO A 1 166 ? 20.545 11.610 -35.751 1.00 78.06 166 PRO A C 1
ATOM 1310 O O . PRO A 1 166 ? 20.892 10.621 -36.391 1.00 78.06 166 PRO A O 1
ATOM 1313 N N . GLN A 1 167 ? 19.591 12.440 -36.181 1.00 81.19 167 GLN A N 1
ATOM 1314 C CA . GLN A 1 167 ? 18.893 12.277 -37.469 1.00 81.19 167 GLN A CA 1
ATOM 1315 C C . GLN A 1 167 ? 19.227 13.393 -38.465 1.00 81.19 167 GLN A C 1
ATOM 1317 O O . GLN A 1 167 ? 19.103 13.203 -39.672 1.00 81.19 167 GLN A O 1
ATOM 1322 N N . LEU A 1 168 ? 19.625 14.569 -37.971 1.00 81.44 168 LEU A N 1
ATOM 1323 C CA . LEU A 1 168 ? 19.915 15.745 -38.789 1.00 81.44 168 LEU A CA 1
ATOM 1324 C C . LEU A 1 168 ? 21.068 16.544 -38.176 1.00 81.44 168 LEU A C 1
ATOM 1326 O O . LEU A 1 168 ? 21.226 16.566 -36.963 1.00 81.44 168 LEU A O 1
ATOM 1330 N N . MET A 1 169 ? 21.855 17.228 -39.003 1.00 83.69 169 MET A N 1
ATOM 1331 C CA . MET A 1 169 ? 22.803 18.249 -38.555 1.00 83.69 169 MET A CA 1
ATOM 1332 C C . MET A 1 169 ? 22.191 19.629 -38.801 1.00 83.69 169 MET A C 1
ATOM 1334 O O . MET A 1 169 ? 21.645 19.876 -39.875 1.00 83.69 169 MET A O 1
ATOM 1338 N N . THR A 1 170 ? 22.286 20.529 -37.825 1.00 85.75 170 THR A N 1
ATOM 1339 C CA . THR A 1 170 ? 21.843 21.923 -37.951 1.00 85.75 170 THR A CA 1
ATOM 1340 C C . THR A 1 170 ? 22.990 22.886 -37.671 1.00 85.75 170 THR A C 1
ATOM 1342 O O . THR A 1 170 ? 23.902 22.583 -36.900 1.00 85.75 170 THR A O 1
ATOM 1345 N N . GLN A 1 171 ? 22.944 24.058 -38.292 1.00 90.62 171 GLN A N 1
ATOM 1346 C CA . GLN A 1 171 ? 23.912 25.130 -38.103 1.00 90.62 171 GLN A CA 1
ATOM 1347 C C . GLN A 1 171 ? 23.187 26.470 -38.240 1.00 90.62 171 GLN A C 1
ATOM 1349 O O . GLN A 1 171 ? 22.401 26.662 -39.165 1.00 90.62 171 GLN A O 1
ATOM 1354 N N . ALA A 1 172 ? 23.450 27.393 -37.319 1.00 86.38 172 ALA A N 1
ATOM 1355 C CA . ALA A 1 172 ? 23.118 28.806 -37.490 1.00 86.38 172 ALA A CA 1
ATOM 1356 C C . ALA A 1 172 ? 24.343 29.564 -38.024 1.00 86.38 172 ALA A C 1
ATOM 1358 O O . ALA A 1 172 ? 25.479 29.143 -37.777 1.00 86.38 172 ALA A O 1
ATOM 1359 N N . ASP A 1 173 ? 24.133 30.689 -38.711 1.00 89.38 173 ASP A N 1
ATOM 1360 C CA . ASP A 1 173 ? 25.220 31.503 -39.264 1.00 89.38 173 ASP A CA 1
ATOM 1361 C C . ASP A 1 173 ? 26.298 31.799 -38.207 1.00 89.38 173 ASP A C 1
ATOM 1363 O O . ASP A 1 173 ? 26.025 32.338 -37.134 1.00 89.38 173 ASP A O 1
ATOM 1367 N N . GLY A 1 174 ? 27.539 31.403 -38.506 1.00 88.81 174 GLY A N 1
ATOM 1368 C CA . GLY A 1 174 ? 28.691 31.587 -37.617 1.00 88.81 174 GLY A CA 1
ATOM 1369 C C . GLY A 1 174 ? 28.839 30.569 -36.475 1.00 88.81 174 GLY A C 1
ATOM 1370 O O . GLY A 1 174 ? 29.730 30.738 -35.647 1.00 88.81 174 GLY A O 1
ATOM 1371 N N . THR A 1 175 ? 28.019 29.514 -36.411 1.00 88.31 175 THR A N 1
ATOM 1372 C CA . THR A 1 175 ? 28.115 28.451 -35.383 1.00 88.31 175 THR A CA 1
ATOM 1373 C C . THR A 1 175 ? 28.669 27.142 -35.947 1.00 88.31 175 THR A C 1
ATOM 1375 O O . THR A 1 175 ? 28.743 26.972 -37.158 1.00 88.31 175 THR A O 1
ATOM 1378 N N . ALA A 1 176 ? 29.092 26.204 -35.095 1.00 89.25 176 ALA A N 1
ATOM 1379 C CA . ALA A 1 176 ? 29.466 24.859 -35.539 1.00 89.25 176 ALA A CA 1
ATOM 1380 C C . ALA A 1 176 ? 28.219 24.015 -35.855 1.00 89.25 176 ALA A C 1
ATOM 1382 O O . ALA A 1 176 ? 27.161 24.214 -35.259 1.00 89.25 176 ALA A O 1
ATOM 1383 N N . TRP A 1 177 ? 28.357 23.047 -36.764 1.00 86.88 177 TRP A N 1
ATOM 1384 C CA . TRP A 1 177 ? 27.324 22.039 -36.992 1.00 86.88 177 TRP A CA 1
ATOM 1385 C C . TRP A 1 177 ? 27.053 21.260 -35.706 1.00 86.88 177 TRP A C 1
ATOM 1387 O O . TRP A 1 177 ? 27.978 20.746 -35.077 1.00 86.88 177 TRP A O 1
ATOM 1397 N N . THR A 1 178 ? 25.782 21.146 -35.338 1.00 83.88 178 THR A N 1
ATOM 1398 C CA . THR A 1 178 ? 25.335 20.402 -34.159 1.00 83.88 178 THR A CA 1
ATOM 1399 C C . THR A 1 178 ? 24.330 19.324 -34.565 1.00 83.88 178 THR A C 1
ATOM 1401 O O . THR A 1 178 ? 23.482 19.575 -35.428 1.00 83.88 178 THR A O 1
ATOM 1404 N N . PRO A 1 179 ? 24.420 18.110 -33.999 1.00 81.75 179 PRO A N 1
ATOM 1405 C CA . PRO A 1 179 ? 23.446 17.062 -34.258 1.00 81.75 179 PRO A CA 1
ATOM 1406 C C . PRO A 1 179 ? 22.110 17.382 -33.582 1.00 81.75 179 PRO A C 1
ATOM 1408 O O . PRO A 1 179 ? 22.053 17.812 -32.431 1.00 81.75 179 PRO A O 1
ATOM 1411 N N . VAL A 1 180 ? 21.028 17.120 -34.303 1.00 78.56 180 VAL A N 1
ATOM 1412 C CA . VAL A 1 180 ? 19.656 17.096 -33.808 1.00 78.56 180 VAL A CA 1
ATOM 1413 C C . VAL A 1 180 ? 19.237 15.637 -33.714 1.00 78.56 180 VAL A C 1
ATOM 1415 O O . VAL A 1 180 ? 19.087 14.945 -34.727 1.00 78.56 180 VAL A O 1
ATOM 1418 N N . SER A 1 181 ? 19.057 15.176 -32.481 1.00 76.88 181 SER A N 1
ATOM 1419 C CA . SER A 1 181 ? 18.636 13.812 -32.183 1.00 76.88 181 SER A CA 1
ATOM 1420 C C . SER A 1 181 ? 17.135 13.756 -31.943 1.00 76.88 181 SER A C 1
ATOM 1422 O O . SER A 1 181 ? 16.611 14.523 -31.137 1.00 76.88 181 SER A O 1
ATOM 1424 N N . PHE A 1 182 ? 16.447 12.853 -32.636 1.00 73.69 182 PHE A N 1
ATOM 1425 C CA . PHE A 1 182 ? 15.042 12.526 -32.390 1.00 73.69 182 PHE A CA 1
ATOM 1426 C C . PHE A 1 182 ? 14.734 11.098 -32.859 1.00 73.69 182 PHE A C 1
ATOM 1428 O O . PHE A 1 182 ? 15.570 10.443 -33.482 1.00 73.69 182 PHE A O 1
ATOM 1435 N N . SER A 1 183 ? 13.537 10.603 -32.556 1.00 72.88 183 SER A N 1
ATOM 1436 C CA . SER A 1 183 ? 13.013 9.343 -33.076 1.00 72.88 183 SER A CA 1
ATOM 1437 C C . SER A 1 183 ? 11.937 9.593 -34.125 1.00 72.88 183 SER A C 1
ATOM 1439 O O . SER A 1 183 ? 10.986 10.332 -33.884 1.00 72.88 183 SER A O 1
ATOM 1441 N N . TRP A 1 184 ? 12.024 8.915 -35.269 1.00 67.75 184 TRP A N 1
ATOM 1442 C CA . TRP A 1 184 ? 10.944 8.916 -36.264 1.00 67.75 184 TRP A CA 1
ATOM 1443 C C . TRP A 1 184 ? 9.670 8.233 -35.762 1.00 67.75 184 TRP A C 1
ATOM 1445 O O . TRP A 1 184 ? 8.581 8.530 -36.245 1.00 67.75 184 TRP A O 1
ATOM 1455 N N . GLN A 1 185 ? 9.805 7.329 -34.788 1.00 67.38 185 GLN A N 1
ATOM 1456 C CA . GLN A 1 185 ? 8.686 6.610 -34.188 1.00 67.38 185 GLN A CA 1
ATOM 1457 C C . GLN A 1 185 ? 8.121 7.342 -32.965 1.00 67.38 185 GLN A C 1
ATOM 1459 O O . GLN A 1 185 ? 6.908 7.354 -32.770 1.00 67.38 185 GLN A O 1
ATOM 1464 N N . TYR A 1 186 ? 8.990 7.941 -32.147 1.00 65.56 186 TYR A N 1
ATOM 1465 C CA . TYR A 1 186 ? 8.618 8.480 -30.833 1.00 65.56 186 TYR A CA 1
ATOM 1466 C C . TYR A 1 186 ? 8.728 10.006 -30.708 1.00 65.56 186 TYR A C 1
ATOM 1468 O O . TYR A 1 186 ? 8.355 10.555 -29.676 1.00 65.56 186 TYR A O 1
ATOM 1476 N N . GLY A 1 187 ? 9.215 10.709 -31.732 1.00 68.31 187 GLY A N 1
ATOM 1477 C CA . GLY A 1 187 ? 9.456 12.150 -31.668 1.00 68.31 187 GLY A CA 1
ATOM 1478 C C . GLY A 1 187 ? 10.685 12.507 -30.826 1.00 68.31 187 GLY A C 1
ATOM 1479 O O . GLY A 1 187 ? 11.679 11.780 -30.823 1.00 68.31 187 GLY A O 1
ATOM 1480 N N . VAL A 1 188 ? 10.649 13.652 -30.142 1.00 64.94 188 VAL A N 1
ATOM 1481 C CA . VAL A 1 188 ? 11.748 14.125 -29.282 1.00 64.94 188 VAL A CA 1
ATOM 1482 C C . VAL A 1 188 ? 11.595 13.528 -27.880 1.00 64.94 188 VAL A C 1
ATOM 1484 O O . VAL A 1 188 ? 10.503 13.519 -27.313 1.00 64.94 188 VAL A O 1
ATOM 1487 N N . TRP A 1 189 ? 12.690 13.016 -27.322 1.00 60.22 189 TRP A N 1
ATOM 1488 C CA . TRP A 1 189 ? 12.687 12.335 -26.034 1.00 60.22 189 TRP A CA 1
ATOM 1489 C C . TRP A 1 189 ? 12.328 13.315 -24.921 1.00 60.22 189 TRP A C 1
ATOM 1491 O O . TRP A 1 189 ? 12.848 14.429 -24.895 1.00 60.22 189 TRP A O 1
ATOM 1501 N N . ASP A 1 190 ? 11.410 12.902 -24.043 1.00 58.81 190 ASP A N 1
ATOM 1502 C CA . ASP A 1 190 ? 10.878 13.709 -22.934 1.00 58.81 190 ASP A CA 1
ATOM 1503 C C . ASP A 1 190 ? 10.343 15.096 -23.357 1.00 58.81 190 ASP A C 1
ATOM 1505 O O . ASP A 1 190 ? 10.210 16.025 -22.562 1.00 58.81 190 ASP A O 1
ATOM 1509 N N . ASN A 1 191 ? 10.026 15.254 -24.646 1.00 55.84 191 ASN A N 1
ATOM 1510 C CA . ASN A 1 191 ? 9.530 16.493 -25.224 1.00 55.84 191 ASN A CA 1
ATOM 1511 C C . ASN A 1 191 ? 8.364 16.182 -26.170 1.00 55.84 191 ASN A C 1
ATOM 1513 O O . ASN A 1 191 ? 8.520 16.118 -27.392 1.00 55.84 191 ASN A O 1
ATOM 1517 N N . PRO A 1 192 ? 7.169 15.978 -25.605 1.00 48.41 192 PRO A N 1
ATOM 1518 C CA . PRO A 1 192 ? 6.008 15.490 -26.341 1.00 48.41 192 PRO A CA 1
ATOM 1519 C C . PRO A 1 192 ? 5.303 16.568 -27.198 1.00 48.41 192 PRO A C 1
ATOM 1521 O O . PRO A 1 192 ? 4.180 16.355 -27.653 1.00 48.41 192 PRO A O 1
ATOM 1524 N N . GLY A 1 193 ? 5.955 17.712 -27.453 1.00 42.91 193 GLY A N 1
ATOM 1525 C CA . GLY A 1 193 ? 5.445 18.805 -28.287 1.00 42.91 193 GLY A CA 1
ATOM 1526 C C . GLY A 1 193 ? 4.451 19.737 -27.577 1.00 42.91 193 GLY A C 1
ATOM 1527 O O . GLY A 1 193 ? 3.823 19.383 -26.582 1.00 42.91 193 GLY A O 1
ATOM 1528 N N . ALA A 1 194 ? 4.309 20.967 -28.087 1.00 41.88 194 ALA A N 1
ATOM 1529 C CA . ALA A 1 194 ? 3.396 21.969 -27.535 1.00 41.88 194 ALA A CA 1
ATOM 1530 C C . ALA A 1 194 ? 1.946 21.748 -28.007 1.00 41.88 194 ALA A C 1
ATOM 1532 O O . ALA A 1 194 ? 1.676 21.762 -29.207 1.00 41.88 194 ALA A O 1
ATOM 1533 N N . GLN A 1 195 ? 0.997 21.597 -27.075 1.00 46.34 195 GLN A N 1
ATOM 1534 C CA . GLN A 1 195 ? -0.438 21.611 -27.388 1.00 46.34 195 GLN A CA 1
ATOM 1535 C C . GLN A 1 195 ? -0.976 23.049 -27.455 1.00 46.34 195 GLN A C 1
ATOM 1537 O O . GLN A 1 195 ? -0.834 23.823 -26.512 1.00 46.34 195 GLN A O 1
ATOM 1542 N N . GLY A 1 196 ? -1.634 23.399 -28.564 1.00 46.38 196 GLY A N 1
ATOM 1543 C CA . GLY A 1 196 ? -2.417 24.633 -28.695 1.00 46.38 196 GLY A CA 1
ATOM 1544 C C . GLY A 1 196 ? -3.806 24.560 -28.034 1.00 46.38 196 GLY A C 1
ATOM 1545 O O . GLY A 1 196 ? -4.182 23.563 -27.427 1.00 46.38 196 GLY A O 1
ATOM 1546 N N . TYR A 1 197 ? -4.602 25.623 -28.214 1.00 43.03 197 TYR A N 1
ATOM 1547 C CA . TYR A 1 197 ? -5.899 25.914 -27.561 1.00 43.03 197 TYR A CA 1
ATOM 1548 C C . TYR A 1 197 ? -7.047 24.893 -27.755 1.00 43.03 197 TYR A C 1
ATOM 1550 O O . TYR A 1 197 ? -8.127 25.065 -27.188 1.00 43.03 197 TYR A O 1
ATOM 1558 N N . HIS A 1 198 ? -6.841 23.821 -28.517 1.00 42.28 198 HIS A N 1
ATOM 1559 C CA . HIS A 1 198 ? -7.838 22.774 -28.745 1.00 42.28 198 HIS A CA 1
ATOM 1560 C C . HIS A 1 198 ? -7.254 21.396 -28.417 1.00 42.28 198 HIS A C 1
ATOM 1562 O O . HIS A 1 198 ? -6.991 20.586 -29.299 1.00 42.28 198 HIS A O 1
ATOM 1568 N N . GLY A 1 199 ? -7.037 21.140 -27.126 1.00 38.47 199 GLY A N 1
ATOM 1569 C CA . GLY A 1 199 ? -6.740 19.802 -26.614 1.00 38.47 199 GLY A CA 1
ATOM 1570 C C . GLY A 1 199 ? -7.996 18.927 -26.476 1.00 38.47 199 GLY A C 1
ATOM 1571 O O . GLY A 1 199 ? -9.113 19.426 -26.298 1.00 38.47 199 GLY A O 1
ATOM 1572 N N . LEU A 1 200 ? -7.798 17.603 -26.516 1.00 41.69 200 LEU A N 1
ATOM 1573 C CA . LEU A 1 200 ? -8.773 16.600 -26.075 1.00 41.69 200 LEU A CA 1
ATOM 1574 C C . LEU A 1 200 ? -9.148 16.870 -24.611 1.00 41.69 200 LEU A C 1
ATOM 1576 O O . LEU A 1 200 ? -8.302 16.943 -23.722 1.00 41.69 200 LEU A O 1
ATOM 1580 N N . LYS A 1 201 ? -10.445 17.074 -24.380 1.00 38.34 201 LYS A N 1
ATOM 1581 C CA . LYS A 1 201 ? -11.011 17.473 -23.093 1.00 38.34 201 LYS A CA 1
ATOM 1582 C C . LYS A 1 201 ? -10.789 16.403 -22.021 1.00 38.34 201 LYS A C 1
ATOM 1584 O O . LYS A 1 201 ? -11.385 15.335 -22.091 1.00 38.34 201 LYS A O 1
ATOM 1589 N N . GLY A 1 202 ? -10.099 16.801 -20.953 1.00 32.38 202 GLY A N 1
ATOM 1590 C CA . GLY A 1 202 ? -10.467 16.399 -19.595 1.00 32.38 202 GLY A CA 1
ATOM 1591 C C . GLY A 1 202 ? -9.557 15.381 -18.914 1.00 32.38 202 GLY A C 1
ATOM 1592 O O . GLY A 1 202 ? -9.939 14.230 -18.773 1.00 32.38 202 GLY A O 1
ATOM 1593 N N . LYS A 1 203 ? -8.456 15.904 -18.356 1.00 35.03 203 LYS A N 1
ATOM 1594 C CA . LYS A 1 203 ? -7.639 15.383 -17.241 1.00 35.03 203 LYS A CA 1
ATOM 1595 C C . LYS A 1 203 ? -6.819 14.109 -17.493 1.00 35.03 203 LYS A C 1
ATOM 1597 O O . LYS A 1 203 ? -7.328 12.997 -17.420 1.00 35.03 203 LYS A O 1
ATOM 1602 N N . VAL A 1 204 ? -5.506 14.311 -17.612 1.00 36.91 204 VAL A N 1
ATOM 1603 C CA . VAL A 1 204 ? -4.470 13.306 -17.336 1.00 36.91 204 VAL A CA 1
ATOM 1604 C C . VAL A 1 204 ? -3.619 13.817 -16.159 1.00 36.91 204 VAL A C 1
ATOM 1606 O O . VAL A 1 204 ? -3.424 15.020 -16.028 1.00 36.91 204 VAL A O 1
ATOM 1609 N N . ASP A 1 205 ? -3.245 12.882 -15.282 1.00 31.59 205 ASP A N 1
ATOM 1610 C CA . ASP A 1 205 ? -2.522 12.970 -13.992 1.00 31.59 205 ASP A CA 1
ATOM 1611 C C . ASP A 1 205 ? -1.195 13.768 -14.061 1.00 31.59 205 ASP A C 1
ATOM 1613 O O . ASP A 1 205 ? -0.574 13.834 -15.121 1.00 31.59 205 ASP A O 1
ATOM 1617 N N . ASP A 1 206 ? -0.741 14.316 -12.919 1.00 34.78 206 ASP A N 1
ATOM 1618 C CA . ASP A 1 206 ? 0.463 15.157 -12.691 1.00 34.78 206 ASP A CA 1
ATOM 1619 C C . ASP A 1 206 ? 1.815 14.504 -13.085 1.00 34.78 206 ASP A C 1
ATOM 1621 O O . ASP A 1 206 ? 2.894 15.008 -12.771 1.00 34.78 206 ASP A O 1
ATOM 1625 N N . ARG A 1 207 ? 1.780 13.375 -13.793 1.00 32.75 207 ARG A N 1
ATOM 1626 C CA . ARG A 1 207 ? 2.922 12.658 -14.379 1.00 32.75 207 ARG A CA 1
ATOM 1627 C C . ARG A 1 207 ? 3.071 12.875 -15.884 1.00 32.75 207 ARG A C 1
ATOM 1629 O O . ARG A 1 207 ? 3.839 12.166 -16.527 1.00 32.75 207 ARG A O 1
ATOM 1636 N N . PHE A 1 208 ? 2.348 13.832 -16.454 1.00 34.22 208 PHE A N 1
ATOM 1637 C CA . PHE A 1 208 ? 2.384 14.121 -17.880 1.00 34.22 208 PHE A CA 1
ATOM 1638 C C . PHE A 1 208 ? 2.384 15.641 -18.122 1.00 34.22 208 PHE A C 1
ATOM 1640 O O . PHE A 1 208 ? 1.426 16.329 -17.786 1.00 34.22 208 PHE A O 1
ATOM 1647 N N . PHE A 1 209 ? 3.456 16.111 -18.776 1.00 34.84 209 PHE A N 1
ATOM 1648 C CA . PHE A 1 209 ? 3.680 17.440 -19.377 1.00 3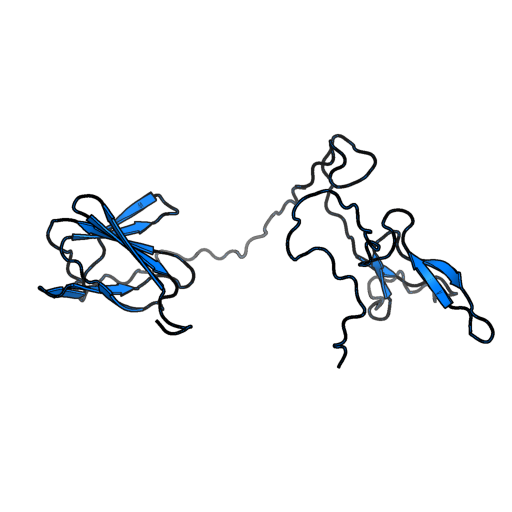4.84 209 PHE A CA 1
ATOM 1649 C C . PHE A 1 209 ? 4.124 18.605 -18.462 1.00 34.84 209 PHE A C 1
ATOM 1651 O O . PHE A 1 209 ? 3.334 19.188 -17.726 1.00 34.84 209 PHE A O 1
ATOM 1658 N N . ILE A 1 210 ? 5.373 19.061 -18.650 1.00 34.19 210 ILE A N 1
ATOM 1659 C CA . ILE A 1 210 ? 5.821 20.438 -18.368 1.00 34.19 210 ILE A CA 1
ATOM 1660 C C . ILE A 1 210 ? 6.272 21.052 -19.702 1.00 34.19 210 ILE A C 1
ATOM 1662 O O . ILE A 1 210 ? 7.155 20.518 -20.363 1.00 34.19 210 ILE A O 1
ATOM 1666 N N . LEU A 1 211 ? 5.675 22.178 -20.096 1.00 39.53 211 LEU A N 1
ATOM 1667 C CA . LEU A 1 211 ? 6.094 23.005 -21.234 1.00 39.53 211 LEU A CA 1
ATOM 1668 C C . LEU A 1 211 ? 6.445 24.405 -20.727 1.00 39.53 211 LEU A C 1
ATOM 1670 O O . LEU A 1 211 ? 5.614 25.305 -20.778 1.00 39.53 211 LEU A O 1
ATOM 1674 N N . ASP A 1 212 ? 7.663 24.570 -20.218 1.00 33.38 212 ASP A N 1
ATOM 1675 C CA . ASP A 1 212 ? 8.431 25.822 -20.257 1.00 33.38 212 ASP A CA 1
ATOM 1676 C C . ASP A 1 212 ? 9.882 25.519 -19.842 1.00 33.38 212 ASP A C 1
ATOM 1678 O O . ASP A 1 212 ? 10.145 24.532 -19.149 1.00 33.38 212 ASP A O 1
ATOM 1682 N N . LYS A 1 213 ? 10.829 26.383 -20.220 1.00 46.69 213 LYS A N 1
ATOM 1683 C CA . LYS A 1 213 ? 12.163 26.444 -19.611 1.00 46.69 213 LYS A CA 1
ATOM 1684 C C . LYS A 1 213 ? 12.002 26.739 -18.115 1.00 46.69 213 LYS A C 1
ATOM 1686 O O . LYS A 1 213 ? 11.989 27.894 -17.692 1.00 46.69 213 LYS A O 1
ATOM 1691 N N . GLY A 1 214 ? 11.873 25.686 -17.310 1.00 32.75 214 GLY A N 1
ATOM 1692 C CA . GLY A 1 214 ? 11.783 25.771 -15.858 1.00 32.75 214 GLY A CA 1
ATOM 1693 C C . GLY A 1 214 ? 12.972 26.545 -15.291 1.00 32.75 214 GLY A C 1
ATOM 1694 O O . GLY A 1 214 ? 14.120 26.125 -15.399 1.00 32.75 214 GLY A O 1
ATOM 1695 N N . LYS A 1 215 ? 12.682 27.697 -14.685 1.00 36.50 215 LYS A N 1
ATOM 1696 C CA . LYS A 1 215 ? 13.620 28.725 -14.207 1.00 36.50 215 LYS A CA 1
ATOM 1697 C C . LYS A 1 215 ? 14.571 28.310 -13.066 1.00 36.50 215 LYS A C 1
ATOM 1699 O O . LYS A 1 215 ? 15.234 29.182 -12.517 1.00 36.50 215 LYS A O 1
ATOM 1704 N N . ASN A 1 216 ? 14.665 27.026 -12.719 1.00 36.94 216 ASN A N 1
ATOM 1705 C CA . ASN A 1 216 ? 15.388 26.541 -11.537 1.00 36.94 216 ASN A CA 1
ATOM 1706 C C . ASN A 1 216 ? 16.404 25.438 -11.878 1.00 36.94 216 ASN A C 1
ATOM 1708 O O . ASN A 1 216 ? 16.347 24.336 -11.345 1.00 36.94 216 ASN A O 1
ATOM 1712 N N . GLN A 1 217 ? 17.363 25.760 -12.747 1.00 36.75 217 GLN A N 1
ATOM 1713 C CA . GLN A 1 217 ? 18.698 25.154 -12.694 1.00 36.75 217 GLN A CA 1
ATOM 1714 C C . GLN A 1 217 ? 19.697 26.183 -12.145 1.00 36.75 217 GLN A C 1
ATOM 1716 O O . GLN A 1 217 ? 20.518 26.757 -12.862 1.00 36.75 217 GLN A O 1
ATOM 1721 N N . ARG A 1 218 ? 19.546 26.438 -10.844 1.00 34.00 218 ARG A N 1
ATOM 1722 C CA . ARG A 1 218 ? 20.613 26.470 -9.839 1.00 34.00 218 ARG A CA 1
ATOM 1723 C C . ARG A 1 218 ? 20.085 25.764 -8.601 1.00 34.00 218 ARG A C 1
ATOM 1725 O O . ARG A 1 218 ? 18.880 25.952 -8.322 1.00 34.00 218 ARG A O 1
#

Nearest PDB structures (foldseek):
  8f9p-assembly1_A  TM=3.729E-01  e=2.783E+00  Canis lupus familiaris
  6fvi-assembly1_A  TM=2.039E-01  e=3.284E+00  Homo sapiens

Secondary structure (DSSP, 8-state):
--TTSPEEEEEEETTEEEEEEES--TT-EEEES--SEEEEE-TTT--EEE--EEEE-SS-EEEE--S-TT-EEEEEEESS---B--TT-------------SPPP------EE-TTSSSSSSP-SSEE-----EEEE---SS--GGGGSTT---TTSEEEETT-EEEEEE--TTS--EEEEEBTTTBBTTB-----S-PPSS---TTS---S--S---